Protein AF-Q46H71-F1 (afdb_monomer_lite)

Sequence (198 aa):
MINSLDLNKYIELYQDFLHPNPNINSQAFLILKKEFEVKFMNNLLANLKEEDLFIRRKSILALGRFGEKALKSIVQLYMDTNNKTVKVSCLKTIIKVVVNFNLEELTQDEMLVVDLALKDSSPEMILTVISLLRQLGRTGRNILMKTCRDKDLLRAKASISALLEMKDHTIDDLFEDLLNDKSIDQMIKEDILRDKII

Foldseek 3Di:
DQDPVNVVVLVVLVVQLLDPDPVSNVVSLVCCCVPVVVVLLVVLLVQLPDPDPSSLVSSLLSLLVVAPVSLVVLLVQLVVDPDPSSLLSSLSSLLSVCQVVVALDDDPSSVVSLVVLLPDLDLSSLLSSLSSLLSSPPNSLVVLLVQLPDPNPSNVQSSLVSNLVSVDCVCVVSLVVLCPDPVHDPVSVVVSVVSVVD

InterPro domains:
  IPR011989 Armadillo-like helical [G3DSA:1.25.10.10] (5-190)
  IPR016024 Armadillo-type fold [SSF48371] (31-184)

Organism: Prochlorococcus marinus (strain NATL2A) (NCBI:txid59920)

pLDDT: mean 95.37, std 6.13, range [53.88, 98.81]

Structure (mmCIF, N/CA/C/O backbone):
data_AF-Q46H71-F1
#
_entry.id   AF-Q46H71-F1
#
loop_
_atom_site.group_PDB
_atom_site.id
_atom_site.type_symbol
_atom_site.label_atom_id
_atom_site.label_alt_id
_atom_site.label_comp_id
_atom_site.label_asym_id
_atom_site.label_entity_id
_atom_site.label_seq_id
_atom_site.pdbx_PDB_ins_code
_atom_site.Cartn_x
_atom_site.Cartn_y
_atom_site.Cartn_z
_atom_site.occupancy
_atom_site.B_iso_or_equiv
_atom_site.auth_seq_id
_atom_site.auth_comp_id
_atom_site.auth_asym_id
_atom_site.auth_atom_id
_atom_site.pdbx_PDB_model_num
ATOM 1 N N . MET A 1 1 ? -27.838 -3.092 18.962 1.00 53.88 1 MET A N 1
ATOM 2 C CA . MET A 1 1 ? -27.602 -1.796 19.635 1.00 53.88 1 MET A CA 1
ATOM 3 C C . MET A 1 1 ? -26.446 -1.975 20.596 1.00 53.88 1 MET A C 1
ATOM 5 O O . MET A 1 1 ? -26.491 -2.912 21.378 1.00 53.88 1 MET A O 1
ATOM 9 N N . ILE A 1 2 ? -25.420 -1.132 20.497 1.00 63.47 2 ILE A N 1
ATOM 10 C CA . ILE A 1 2 ? -24.336 -1.062 21.488 1.00 63.47 2 ILE A CA 1
ATOM 11 C C . ILE A 1 2 ? -24.922 -0.346 22.714 1.00 63.47 2 ILE A C 1
ATOM 13 O O . ILE A 1 2 ? -25.559 0.694 22.540 1.00 63.47 2 ILE A O 1
ATOM 17 N N . ASN A 1 3 ? -24.794 -0.911 23.916 1.00 81.62 3 ASN A N 1
ATOM 18 C CA . ASN A 1 3 ? -25.290 -0.257 25.132 1.00 81.62 3 ASN A CA 1
ATOM 19 C C . ASN A 1 3 ? -24.383 0.943 25.512 1.00 81.62 3 ASN A C 1
ATOM 21 O O . ASN A 1 3 ? -23.287 1.105 24.974 1.00 81.62 3 ASN A O 1
ATOM 25 N N . SER A 1 4 ? -24.838 1.822 26.409 1.00 79.62 4 SER A N 1
ATOM 26 C CA . SER A 1 4 ? -24.088 3.035 26.787 1.00 79.62 4 SER A CA 1
ATOM 27 C C . SER A 1 4 ? -22.724 2.741 27.426 1.00 79.62 4 SER A C 1
ATOM 29 O O . SER A 1 4 ? -21.779 3.502 27.221 1.00 79.62 4 SER A O 1
ATOM 31 N N . LEU A 1 5 ? -22.602 1.627 28.151 1.00 77.25 5 LEU A N 1
ATOM 32 C CA . LEU A 1 5 ? -21.357 1.200 28.791 1.00 77.25 5 LEU A CA 1
ATOM 33 C C . LEU A 1 5 ? -20.299 0.801 27.749 1.00 77.25 5 LEU A C 1
ATOM 35 O O . LEU A 1 5 ? -19.152 1.241 27.826 1.00 77.25 5 LEU A O 1
ATOM 39 N N . ASP A 1 6 ? -20.704 0.048 26.727 1.00 87.81 6 ASP A N 1
ATOM 40 C CA . ASP A 1 6 ? -19.849 -0.371 25.614 1.00 87.81 6 ASP A CA 1
ATOM 41 C C . ASP A 1 6 ? -19.410 0.821 24.748 1.00 87.81 6 ASP A C 1
ATOM 43 O O . ASP A 1 6 ? -18.307 0.830 24.196 1.00 87.81 6 ASP A O 1
ATOM 47 N N . LEU A 1 7 ? -20.251 1.855 24.633 1.00 91.38 7 LEU A N 1
ATOM 48 C CA . LEU A 1 7 ? -19.894 3.082 23.923 1.00 91.38 7 LEU A CA 1
ATOM 49 C C . LEU A 1 7 ? -18.806 3.873 24.660 1.00 91.38 7 LEU A C 1
ATOM 51 O O . LEU A 1 7 ? -17.843 4.290 24.015 1.00 91.38 7 LEU A O 1
ATOM 55 N N . ASN A 1 8 ? -18.933 4.049 25.977 1.00 94.75 8 ASN A N 1
ATOM 56 C CA . ASN A 1 8 ? -17.933 4.757 26.781 1.00 94.75 8 ASN A CA 1
ATOM 57 C C . ASN A 1 8 ? -16.592 4.018 26.767 1.00 94.75 8 ASN A C 1
ATOM 59 O O . ASN A 1 8 ? -15.568 4.620 26.447 1.00 94.75 8 ASN A O 1
ATOM 63 N N . LYS A 1 9 ? -16.619 2.694 26.973 1.00 96.50 9 LYS A N 1
ATOM 64 C CA . LYS A 1 9 ? -15.422 1.848 26.887 1.00 96.50 9 LYS A CA 1
ATOM 65 C C . LYS A 1 9 ? -14.720 1.989 25.535 1.00 96.50 9 LYS A C 1
ATOM 67 O O . LYS A 1 9 ? -13.500 2.113 25.478 1.00 96.50 9 LYS A O 1
ATOM 72 N N . TYR A 1 10 ? -15.478 1.992 24.436 1.00 97.62 10 TYR A N 1
ATOM 73 C CA . TYR A 1 10 ? -14.908 2.190 23.104 1.00 97.62 10 TYR A CA 1
ATOM 74 C C . TYR A 1 10 ? -14.211 3.548 22.962 1.00 97.62 10 TYR A C 1
ATOM 76 O O . TYR A 1 10 ? -13.133 3.612 22.379 1.00 97.62 10 TYR A O 1
ATOM 84 N N . ILE A 1 11 ? -14.824 4.629 23.453 1.00 97.44 11 ILE A N 1
ATOM 85 C CA . ILE A 1 11 ? -14.272 5.986 23.338 1.00 97.44 11 ILE A CA 1
ATOM 86 C C . ILE A 1 11 ? -12.949 6.092 24.102 1.00 97.44 11 ILE A C 1
ATOM 88 O O . ILE A 1 11 ? -11.972 6.574 23.532 1.00 97.44 11 ILE A O 1
ATOM 92 N N . GLU A 1 12 ? -12.902 5.594 25.338 1.00 97.81 12 GLU A N 1
ATOM 93 C CA . GLU A 1 12 ? -11.686 5.573 26.163 1.00 97.81 12 GLU A CA 1
ATOM 94 C C . GLU A 1 12 ? -10.571 4.773 25.483 1.00 97.81 12 GLU A C 1
ATOM 96 O O . GLU A 1 12 ? -9.481 5.291 25.239 1.00 97.81 12 GLU A O 1
ATOM 101 N N . LEU A 1 13 ? -10.871 3.546 25.044 1.00 98.44 13 LEU A N 1
ATOM 102 C CA . LEU A 1 13 ? -9.907 2.723 24.315 1.00 98.44 13 LEU A CA 1
ATOM 103 C C . LEU A 1 13 ? -9.450 3.379 23.010 1.00 98.44 13 LEU A C 1
ATOM 105 O O . LEU A 1 13 ? -8.305 3.218 22.603 1.00 98.44 13 LEU A O 1
ATOM 109 N N . TYR A 1 14 ? -10.320 4.110 22.318 1.00 98.06 14 TYR A N 1
ATOM 110 C CA . TYR A 1 14 ? -9.941 4.791 21.086 1.00 98.06 14 TYR A CA 1
ATOM 111 C C . TYR A 1 14 ? -9.008 5.983 21.352 1.00 98.06 14 TYR A C 1
ATOM 113 O O . TYR A 1 14 ? -8.080 6.219 20.577 1.00 98.06 14 TYR A O 1
ATOM 121 N N . GLN A 1 15 ? -9.193 6.700 22.463 1.00 97.75 15 GLN A N 1
ATOM 122 C CA . GLN A 1 15 ? -8.246 7.724 22.915 1.00 97.75 15 GLN A CA 1
ATOM 123 C C . GLN A 1 15 ? -6.887 7.105 23.266 1.00 97.75 15 GLN A C 1
ATOM 125 O O . GLN A 1 15 ? -5.857 7.588 22.790 1.00 97.75 15 GLN A O 1
ATOM 130 N N . ASP A 1 16 ? -6.881 5.983 23.986 1.00 98.38 16 ASP A N 1
ATOM 131 C CA . ASP A 1 16 ? -5.662 5.224 24.281 1.00 98.38 16 ASP A CA 1
ATOM 132 C C . ASP A 1 16 ? -4.989 4.706 23.007 1.00 98.38 16 ASP A C 1
ATOM 134 O O . ASP A 1 16 ? -3.767 4.775 22.862 1.00 98.38 16 ASP A O 1
ATOM 138 N N . PHE A 1 17 ? -5.775 4.252 22.027 1.00 98.50 17 PHE A N 1
ATOM 139 C CA . PHE A 1 17 ? -5.263 3.891 20.712 1.00 98.50 17 PHE A CA 1
ATOM 140 C C . PHE A 1 17 ? -4.566 5.081 20.069 1.00 98.50 17 PHE A C 1
ATOM 142 O O . PHE A 1 17 ? -3.495 4.889 19.512 1.00 98.50 17 PHE A O 1
ATOM 149 N N . LEU A 1 18 ? -5.091 6.303 20.159 1.00 96.94 18 LEU A N 1
ATOM 150 C CA . LEU A 1 18 ? -4.442 7.489 19.597 1.00 96.94 18 LEU A CA 1
ATOM 151 C C . LEU A 1 18 ? -3.233 7.977 20.409 1.00 96.94 18 LEU A C 1
ATOM 153 O O . LEU A 1 18 ? -2.368 8.633 19.827 1.00 96.94 18 LEU A O 1
ATOM 157 N N . HIS A 1 19 ? -3.076 7.553 21.662 1.00 97.00 19 HIS A N 1
ATOM 158 C CA . HIS A 1 19 ? -1.987 7.964 22.545 1.00 97.00 19 HIS A CA 1
ATOM 159 C C . HIS A 1 19 ? -0.575 7.721 21.939 1.00 97.00 19 HIS A C 1
ATOM 161 O O . HIS A 1 19 ? -0.340 6.704 21.263 1.00 97.00 19 HIS A O 1
ATOM 167 N N . PRO A 1 20 ? 0.399 8.634 22.154 1.00 93.75 20 PRO A N 1
ATOM 168 C CA . PRO A 1 20 ? 1.755 8.503 21.607 1.00 93.75 20 PRO A CA 1
ATOM 169 C C . PRO A 1 20 ? 2.572 7.365 22.238 1.00 93.75 20 PRO A C 1
ATOM 171 O O . PRO A 1 20 ? 3.442 6.804 21.578 1.00 93.75 20 PRO A O 1
ATOM 174 N N . ASN A 1 21 ? 2.287 6.989 23.489 1.00 96.31 21 ASN A N 1
ATOM 175 C CA . ASN A 1 21 ? 2.965 5.870 24.156 1.00 96.31 21 ASN A CA 1
ATOM 176 C C . ASN A 1 21 ? 2.652 4.531 23.444 1.00 96.31 21 ASN A C 1
ATOM 178 O O . ASN A 1 21 ? 1.480 4.137 23.414 1.00 96.31 21 ASN A O 1
ATOM 182 N N . PRO A 1 22 ? 3.666 3.810 22.921 1.00 94.25 22 PRO A N 1
ATOM 183 C CA . PRO A 1 22 ? 3.472 2.568 22.172 1.00 94.25 22 PRO A CA 1
ATOM 184 C C . PRO A 1 22 ? 2.858 1.436 23.004 1.00 94.25 22 PRO A C 1
ATOM 186 O O . PRO A 1 22 ? 2.141 0.600 22.459 1.00 94.25 22 PRO A O 1
ATOM 189 N N . ASN A 1 23 ? 3.082 1.414 24.320 1.00 96.06 23 ASN A N 1
ATOM 190 C CA . ASN A 1 23 ? 2.504 0.393 25.192 1.00 96.06 23 ASN A CA 1
ATOM 191 C C . ASN A 1 23 ? 0.995 0.603 25.353 1.00 96.06 23 ASN A C 1
ATOM 193 O O . ASN A 1 23 ? 0.225 -0.342 25.194 1.00 96.06 23 ASN A O 1
ATOM 197 N N . ILE A 1 24 ? 0.576 1.850 25.600 1.00 97.44 24 ILE A N 1
ATOM 198 C CA . ILE A 1 24 ? -0.841 2.215 25.749 1.00 97.44 24 ILE A CA 1
ATOM 199 C C . ILE A 1 24 ? -1.580 1.953 24.435 1.00 97.44 24 ILE A C 1
ATOM 201 O O . ILE A 1 24 ? -2.572 1.224 24.412 1.00 97.44 24 ILE A O 1
ATOM 205 N N . ASN A 1 25 ? -1.050 2.456 23.315 1.00 96.44 25 ASN A N 1
ATOM 206 C CA . ASN A 1 25 ? -1.745 2.309 22.041 1.00 96.44 25 ASN A CA 1
ATOM 207 C C . ASN A 1 25 ? -1.804 0.863 21.528 1.00 96.44 25 ASN A C 1
ATOM 209 O O . ASN A 1 25 ? -2.800 0.483 20.909 1.00 96.44 25 ASN A O 1
ATOM 213 N N . SER A 1 26 ? -0.789 0.038 21.803 1.00 96.44 26 SER A N 1
ATOM 214 C CA . SER A 1 26 ? -0.779 -1.363 21.374 1.00 96.44 26 SER A CA 1
ATOM 215 C C . SER A 1 26 ? -1.772 -2.196 22.175 1.00 96.44 26 SER A C 1
ATOM 217 O O . SER A 1 26 ? -2.476 -3.017 21.589 1.00 96.44 26 SER A O 1
ATOM 219 N N . GLN A 1 27 ? -1.876 -1.956 23.486 1.00 97.88 27 GLN A N 1
ATOM 220 C CA . GLN A 1 27 ? -2.883 -2.595 24.338 1.00 97.88 27 GLN A CA 1
ATOM 221 C C . GLN A 1 27 ? -4.297 -2.220 23.888 1.00 97.88 27 GLN A C 1
ATOM 223 O O . GLN A 1 27 ? -5.116 -3.099 23.616 1.00 97.88 27 GLN A O 1
ATOM 228 N N . ALA A 1 28 ? -4.557 -0.925 23.700 1.00 98.44 28 ALA A N 1
ATOM 229 C CA . ALA A 1 28 ? -5.842 -0.443 23.214 1.00 98.44 28 ALA A CA 1
ATOM 230 C C . ALA A 1 28 ? -6.212 -1.033 21.848 1.00 98.44 28 ALA A C 1
ATOM 232 O O . ALA A 1 28 ? -7.333 -1.503 21.665 1.00 98.44 28 ALA A O 1
ATOM 233 N N . PHE A 1 29 ? -5.263 -1.096 20.908 1.00 98.38 29 PHE A N 1
ATOM 234 C CA . PHE A 1 29 ? -5.475 -1.741 19.612 1.00 98.38 29 PHE A CA 1
ATOM 235 C C . PHE A 1 29 ? -5.922 -3.203 19.757 1.00 98.38 29 PHE A C 1
ATOM 237 O O . PHE A 1 29 ? -6.859 -3.620 19.078 1.00 98.38 29 PHE A O 1
ATOM 244 N N . LEU A 1 30 ? -5.264 -3.990 20.618 1.00 98.12 30 LEU A N 1
ATOM 245 C CA . LEU A 1 30 ? -5.601 -5.404 20.808 1.00 98.12 30 LEU A CA 1
ATOM 246 C C . LEU A 1 30 ? -7.018 -5.573 21.366 1.00 98.12 30 LEU A C 1
ATOM 248 O O . LEU A 1 30 ? -7.763 -6.425 20.879 1.00 98.12 30 LEU A O 1
ATOM 252 N N . ILE A 1 31 ? -7.405 -4.740 22.334 1.00 98.19 31 ILE A N 1
ATOM 253 C CA . ILE A 1 31 ? -8.745 -4.770 22.933 1.00 98.19 31 ILE A CA 1
ATOM 254 C C . ILE A 1 31 ? -9.794 -4.318 21.910 1.00 98.19 31 ILE A C 1
ATOM 256 O O . ILE A 1 31 ? -10.775 -5.025 21.696 1.00 98.19 31 ILE A O 1
ATOM 260 N N . LEU A 1 32 ? -9.567 -3.203 21.209 1.00 98.44 32 LEU A N 1
ATOM 261 C CA . LEU A 1 32 ? -10.472 -2.698 20.171 1.00 98.44 32 LEU A CA 1
ATOM 262 C C . LEU A 1 32 ? -10.670 -3.706 19.040 1.00 98.44 32 LEU A C 1
ATOM 264 O O . LEU A 1 32 ? -11.799 -3.937 18.613 1.00 98.44 32 LEU A O 1
ATOM 268 N N . LYS A 1 33 ? -9.591 -4.342 18.572 1.00 96.88 33 LYS A N 1
ATOM 269 C CA . LYS A 1 33 ? -9.667 -5.379 17.538 1.00 96.88 33 LYS A CA 1
ATOM 270 C C . LYS A 1 33 ? -10.449 -6.603 18.020 1.00 96.88 33 LYS A C 1
ATOM 272 O O . LYS A 1 33 ? -11.161 -7.199 17.221 1.00 96.88 33 LYS A O 1
ATOM 277 N N . LYS A 1 34 ? -10.320 -6.984 19.294 1.00 96.94 34 LYS A N 1
ATOM 278 C CA . LYS A 1 34 ? -10.988 -8.164 19.863 1.00 96.94 34 LYS A CA 1
ATOM 279 C C . LYS A 1 34 ? -12.466 -7.921 20.169 1.00 96.94 34 LYS A C 1
ATOM 281 O O . LYS A 1 34 ? -13.289 -8.782 19.888 1.00 96.94 34 LYS A O 1
ATOM 286 N N . GLU A 1 35 ? -12.793 -6.784 20.770 1.00 96.38 35 GLU A N 1
ATOM 287 C CA . GLU A 1 35 ? -14.122 -6.526 21.339 1.00 96.38 35 GLU A CA 1
ATOM 288 C C . GLU A 1 35 ? -15.000 -5.636 20.455 1.00 96.38 35 GLU A C 1
ATOM 290 O O . GLU A 1 35 ? -16.223 -5.723 20.501 1.00 96.38 35 GLU A O 1
ATOM 295 N N . PHE A 1 36 ? -14.388 -4.799 19.617 1.00 96.94 36 PHE A N 1
ATOM 296 C CA . PHE A 1 36 ? -15.080 -3.793 18.814 1.00 96.94 36 PHE A CA 1
ATOM 297 C C . PHE A 1 36 ? -14.697 -3.869 17.334 1.00 96.94 36 PHE A C 1
ATOM 299 O O . PHE A 1 36 ? -14.759 -2.854 16.643 1.00 96.94 36 PHE A O 1
ATOM 306 N N . GLU A 1 37 ? -14.321 -5.055 16.838 1.00 95.75 37 GLU A N 1
ATOM 307 C CA . GLU A 1 37 ? -13.689 -5.263 15.524 1.00 95.75 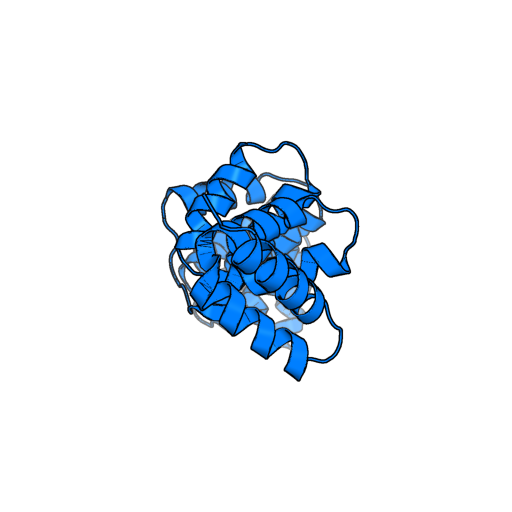37 GLU A CA 1
ATOM 308 C C . GLU A 1 37 ? -14.361 -4.462 14.397 1.00 95.75 37 GLU A C 1
ATOM 310 O O . GLU A 1 37 ? -13.710 -3.657 13.733 1.00 95.75 37 GLU A O 1
ATOM 315 N N . VAL A 1 38 ? -15.676 -4.635 14.223 1.00 95.44 38 VAL A N 1
ATOM 316 C CA . VAL A 1 38 ? -16.450 -4.001 13.143 1.00 95.44 38 VAL A CA 1
ATOM 317 C C . VAL A 1 38 ? -16.468 -2.478 13.282 1.00 95.44 38 VAL A C 1
ATOM 319 O O . VAL A 1 38 ? -16.180 -1.762 12.325 1.00 95.44 38 VAL A O 1
ATOM 322 N N . LYS A 1 39 ? -16.782 -1.965 14.479 1.00 96.69 39 LYS A N 1
ATOM 323 C CA . LYS A 1 39 ? -16.847 -0.517 14.730 1.00 96.69 39 LYS A CA 1
ATOM 324 C C . LYS A 1 39 ? -15.471 0.127 14.584 1.00 96.69 39 LYS A C 1
ATOM 326 O O . LYS A 1 39 ? -15.351 1.184 13.971 1.00 96.69 39 LYS A O 1
ATOM 331 N N . PHE A 1 40 ? -14.443 -0.528 15.112 1.00 98.19 40 PHE A N 1
ATOM 332 C CA . PHE A 1 40 ? -13.076 -0.048 15.037 1.00 98.19 40 PHE A CA 1
ATOM 333 C C . PHE A 1 40 ? -12.590 -0.015 13.590 1.00 98.19 40 PHE A C 1
ATOM 335 O O . PHE A 1 40 ? -12.131 1.028 13.138 1.00 98.19 40 PHE A O 1
ATOM 342 N N . MET A 1 41 ? -12.778 -1.094 12.826 1.00 98.12 41 MET A N 1
ATOM 343 C CA . MET A 1 41 ? -12.410 -1.137 11.410 1.00 98.12 41 MET A CA 1
ATOM 344 C C . MET A 1 41 ? -13.124 -0.044 10.600 1.00 98.12 41 MET A C 1
ATOM 346 O O . MET A 1 41 ? -12.473 0.649 9.823 1.00 98.12 41 MET A O 1
ATOM 350 N N . ASN A 1 42 ? -14.420 0.189 10.838 1.00 97.44 42 ASN A N 1
ATOM 351 C CA . ASN A 1 42 ? -15.167 1.268 10.181 1.00 97.44 42 ASN A CA 1
ATOM 352 C C . ASN A 1 42 ? -14.612 2.662 10.515 1.00 97.44 42 ASN A C 1
ATOM 354 O O . ASN A 1 42 ? -14.460 3.488 9.615 1.00 97.44 42 ASN A O 1
ATOM 358 N N . ASN A 1 43 ? -14.254 2.920 11.777 1.00 98.00 43 ASN A N 1
ATOM 359 C CA . ASN A 1 43 ? -13.609 4.178 12.162 1.00 98.00 43 ASN A CA 1
ATOM 360 C C . ASN A 1 43 ? -12.244 4.345 11.481 1.00 98.00 43 ASN A C 1
ATOM 362 O O . ASN A 1 43 ? -11.939 5.416 10.967 1.00 98.00 43 ASN A O 1
ATOM 366 N N . LEU A 1 44 ? -11.431 3.287 11.426 1.00 98.69 44 LEU A N 1
ATOM 367 C CA . LEU A 1 44 ? -10.133 3.337 10.753 1.00 98.69 44 LEU A CA 1
ATOM 368 C C . LEU A 1 44 ? -10.275 3.591 9.242 1.00 98.69 44 LEU A C 1
ATOM 370 O O . LEU A 1 44 ? -9.466 4.321 8.674 1.00 98.69 44 LEU A O 1
ATOM 374 N N . LEU A 1 45 ? -11.300 3.028 8.594 1.00 98.25 45 LEU A N 1
ATOM 375 C CA . LEU A 1 45 ? -11.613 3.294 7.184 1.00 98.25 45 LEU A CA 1
ATOM 376 C C . LEU A 1 45 ? -12.032 4.752 6.962 1.00 98.25 45 LEU A C 1
ATOM 378 O O . LEU A 1 45 ? -11.575 5.381 6.006 1.00 98.25 45 LEU A O 1
ATOM 382 N N . ALA A 1 46 ? -12.853 5.313 7.855 1.00 97.38 46 ALA A N 1
ATOM 383 C CA . ALA A 1 46 ? -13.221 6.728 7.810 1.00 97.38 46 ALA A CA 1
ATOM 384 C C . ALA A 1 46 ? -11.983 7.634 7.934 1.00 97.38 46 ALA A C 1
ATOM 386 O O . ALA A 1 46 ? -11.827 8.578 7.157 1.00 97.38 46 ALA A O 1
ATOM 387 N N . ASN A 1 47 ? -11.042 7.265 8.808 1.00 98.25 47 ASN A N 1
ATOM 388 C CA . ASN A 1 47 ? -9.806 8.011 9.035 1.00 98.25 47 ASN A CA 1
ATOM 389 C C . ASN A 1 47 ? -8.876 8.111 7.817 1.00 98.25 47 ASN A C 1
ATOM 391 O O . ASN A 1 47 ? -7.963 8.935 7.803 1.00 98.25 47 ASN A O 1
ATOM 395 N N . LEU A 1 48 ? -9.070 7.293 6.778 1.00 98.12 48 LEU A N 1
ATOM 396 C CA . LEU A 1 48 ? -8.288 7.410 5.541 1.00 98.12 48 LEU A CA 1
ATOM 397 C C . LEU A 1 48 ? -8.579 8.717 4.783 1.00 98.12 48 LEU A C 1
ATOM 399 O O . LEU A 1 48 ? -7.798 9.111 3.913 1.00 98.12 48 LEU A O 1
ATOM 403 N N . LYS A 1 49 ? -9.680 9.397 5.125 1.00 95.38 49 LYS A N 1
ATOM 404 C CA . LYS A 1 49 ? -10.096 10.683 4.555 1.00 95.38 49 LYS A CA 1
ATOM 405 C C . LYS A 1 49 ? -9.668 11.889 5.397 1.00 95.38 49 LYS A C 1
ATOM 407 O O . LYS A 1 49 ? -9.676 12.996 4.871 1.00 95.38 49 LYS A O 1
ATOM 412 N N . GLU A 1 50 ? -9.268 11.675 6.649 1.00 95.62 50 GLU A N 1
ATOM 413 C CA . GLU A 1 50 ? -8.922 12.741 7.601 1.00 95.62 50 GLU A CA 1
ATOM 414 C C . GLU A 1 50 ? -7.734 13.565 7.131 1.00 95.62 50 GLU A C 1
ATOM 416 O O . GLU A 1 50 ? -6.781 13.015 6.589 1.00 95.62 50 GLU A O 1
ATOM 421 N N . GLU A 1 51 ? -7.750 14.877 7.356 1.00 94.06 51 GLU A N 1
ATOM 422 C CA . GLU A 1 51 ? -6.631 15.748 6.980 1.00 94.06 51 GLU A CA 1
ATOM 423 C C . GLU A 1 51 ? -5.395 15.502 7.852 1.00 94.06 51 GLU A C 1
ATOM 425 O O . GLU A 1 51 ? -4.267 15.515 7.346 1.00 94.06 51 GLU A O 1
ATOM 430 N N . ASP A 1 52 ? -5.601 15.171 9.128 1.00 96.56 52 ASP A N 1
ATOM 431 C CA . ASP A 1 52 ? -4.524 14.874 10.064 1.00 96.56 52 ASP A CA 1
ATOM 432 C C . ASP A 1 52 ? -3.722 13.634 9.618 1.00 96.56 52 ASP A C 1
ATOM 434 O O . ASP A 1 52 ? -4.184 12.485 9.616 1.00 96.56 52 ASP A O 1
ATOM 438 N N . LEU A 1 53 ? -2.461 13.877 9.246 1.00 95.56 53 LEU A N 1
ATOM 439 C CA . LEU A 1 53 ? -1.524 12.845 8.812 1.00 95.56 53 LEU A CA 1
ATOM 440 C C . LEU A 1 53 ? -1.226 11.814 9.904 1.00 95.56 53 LEU A C 1
ATOM 442 O O . LEU A 1 53 ? -0.979 10.655 9.566 1.00 95.56 53 LEU A O 1
ATOM 446 N N . PHE A 1 54 ? -1.235 12.200 11.181 1.00 96.00 54 PHE A N 1
ATOM 447 C CA . PHE A 1 54 ? -1.025 11.284 12.298 1.00 96.00 54 PHE A CA 1
ATOM 448 C C . PHE A 1 54 ? -2.170 10.274 12.380 1.00 96.00 54 PHE A C 1
ATOM 450 O O . PHE A 1 54 ? -1.917 9.067 12.338 1.00 96.00 54 PHE A O 1
ATOM 457 N N . ILE A 1 55 ? -3.418 10.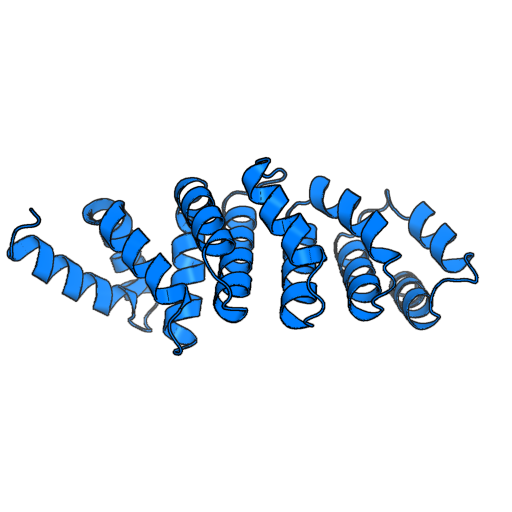752 12.399 1.00 97.06 55 ILE A N 1
ATOM 458 C CA . ILE A 1 55 ? -4.619 9.903 12.471 1.00 97.06 55 ILE A CA 1
ATOM 459 C C . ILE A 1 55 ? -4.679 8.955 11.272 1.00 97.06 55 ILE A C 1
ATOM 461 O O . ILE A 1 55 ? -4.835 7.737 11.430 1.00 97.06 55 ILE A O 1
ATOM 465 N N . ARG A 1 56 ? -4.477 9.487 10.065 1.00 97.69 56 ARG A N 1
ATOM 466 C CA . ARG A 1 56 ? -4.496 8.702 8.828 1.00 97.69 56 ARG A CA 1
ATOM 467 C C . ARG A 1 56 ? -3.399 7.641 8.792 1.00 97.69 56 ARG A C 1
ATOM 469 O O . ARG A 1 56 ? -3.693 6.474 8.540 1.00 97.69 56 ARG A O 1
ATOM 476 N N . ARG A 1 57 ? -2.140 7.993 9.090 1.00 97.19 57 ARG A N 1
ATOM 477 C CA . ARG A 1 57 ? -1.023 7.024 9.118 1.00 97.19 57 ARG A CA 1
ATOM 478 C C . ARG A 1 57 ? -1.257 5.929 10.148 1.00 97.19 57 ARG A C 1
ATOM 480 O O . ARG A 1 57 ? -1.056 4.754 9.847 1.00 97.19 57 ARG A O 1
ATOM 487 N N . LYS A 1 58 ? -1.713 6.299 11.344 1.00 97.69 58 LYS A N 1
ATOM 488 C CA . LYS A 1 58 ? -2.014 5.346 12.412 1.00 97.69 58 LYS A CA 1
ATOM 489 C C . LYS A 1 58 ? -3.123 4.379 12.004 1.00 97.69 58 LYS A C 1
ATOM 491 O O . LYS A 1 58 ? -3.031 3.185 12.285 1.00 97.69 58 LYS A O 1
ATOM 496 N N . SER A 1 59 ? -4.104 4.871 11.251 1.00 98.50 59 SER A N 1
ATOM 497 C CA . SER A 1 59 ? -5.206 4.058 10.742 1.00 98.50 59 SER A CA 1
ATOM 498 C C . SER A 1 59 ? -4.788 3.098 9.636 1.00 98.50 59 SER A C 1
ATOM 500 O O . SER A 1 59 ? -5.164 1.932 9.686 1.00 98.50 59 SER A O 1
ATOM 502 N N . ILE A 1 60 ? -3.931 3.534 8.708 1.00 98.69 60 ILE A N 1
ATOM 503 C CA . ILE A 1 60 ? -3.323 2.665 7.685 1.00 98.69 60 ILE A CA 1
ATOM 504 C C . ILE A 1 60 ? -2.555 1.509 8.343 1.00 98.69 60 ILE A C 1
ATOM 506 O O . ILE A 1 60 ? -2.722 0.349 7.965 1.00 98.69 60 ILE A O 1
ATOM 510 N N . LEU A 1 61 ? -1.728 1.808 9.353 1.00 98.31 61 LEU A N 1
ATOM 511 C CA . LEU A 1 61 ? -0.961 0.788 10.077 1.00 98.31 61 LEU A CA 1
ATOM 512 C C . LEU A 1 61 ? -1.873 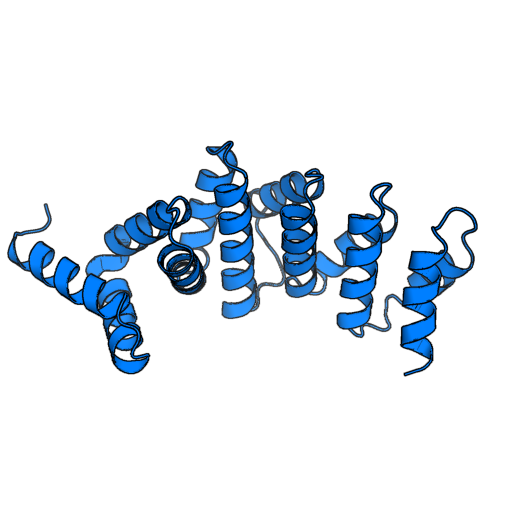-0.203 10.809 1.00 98.31 61 LEU A C 1
ATOM 514 O O . LEU A 1 61 ? -1.620 -1.406 10.774 1.00 98.31 61 LEU A O 1
ATOM 518 N N . ALA A 1 62 ? -2.933 0.292 11.451 1.00 98.44 62 ALA A N 1
ATOM 519 C CA . ALA A 1 62 ? -3.904 -0.539 12.150 1.00 98.44 62 ALA A CA 1
ATOM 520 C C . ALA A 1 62 ? -4.702 -1.428 11.180 1.00 98.44 62 ALA A C 1
ATOM 522 O O . ALA A 1 62 ? -4.775 -2.634 11.407 1.00 98.44 62 ALA A O 1
ATOM 523 N N . LEU A 1 63 ? -5.228 -0.871 10.081 1.00 98.69 63 LEU A N 1
ATOM 524 C CA . LEU A 1 63 ? -5.954 -1.608 9.035 1.00 98.69 63 LEU A CA 1
ATOM 525 C C . LEU A 1 63 ? -5.099 -2.706 8.406 1.00 98.69 63 LEU A C 1
ATOM 527 O O . LEU A 1 63 ? -5.577 -3.821 8.214 1.00 98.69 63 LEU A O 1
ATOM 531 N N . GLY A 1 64 ? -3.809 -2.440 8.190 1.00 98.44 64 GLY A N 1
ATOM 532 C CA . GLY A 1 64 ? -2.856 -3.434 7.699 1.00 98.44 64 GLY A CA 1
ATOM 533 C C . GLY A 1 64 ? -2.758 -4.699 8.559 1.00 98.44 64 GLY A C 1
ATOM 534 O O . GLY A 1 64 ? -2.248 -5.710 8.094 1.00 98.44 64 GLY A O 1
ATOM 535 N N . ARG A 1 65 ? -3.234 -4.676 9.812 1.00 98.06 65 ARG A N 1
ATOM 536 C CA . ARG A 1 65 ? -3.243 -5.824 10.736 1.00 98.06 65 ARG A CA 1
ATOM 537 C C . ARG A 1 65 ? -4.571 -6.594 10.738 1.00 98.06 65 ARG A C 1
ATOM 539 O O . ARG A 1 65 ? -4.714 -7.526 11.534 1.00 98.06 65 ARG A O 1
ATOM 546 N N . PHE A 1 66 ? -5.545 -6.215 9.910 1.00 97.56 66 PHE A N 1
ATOM 547 C CA . PHE A 1 66 ? -6.822 -6.929 9.741 1.00 97.56 66 PHE A CA 1
ATOM 548 C C . PHE A 1 66 ? -6.812 -7.929 8.575 1.00 97.56 66 PHE A C 1
ATOM 550 O O . PHE A 1 66 ? -7.723 -8.749 8.490 1.00 97.56 66 PHE A O 1
ATOM 557 N N . GLY A 1 67 ? -5.787 -7.906 7.717 1.00 95.69 67 GLY A N 1
ATOM 558 C CA . GLY A 1 67 ? -5.639 -8.871 6.626 1.00 95.69 67 GLY A CA 1
ATOM 559 C C . GLY A 1 67 ? -6.720 -8.721 5.555 1.00 95.69 67 GLY A C 1
ATOM 560 O O . GLY A 1 67 ? -7.128 -7.607 5.225 1.00 95.69 67 GLY A O 1
ATOM 561 N N . GLU A 1 68 ? -7.217 -9.852 5.057 1.00 94.12 68 GLU A N 1
ATOM 562 C CA . GLU A 1 68 ? -8.233 -9.942 3.997 1.00 94.12 68 GLU A CA 1
ATOM 563 C C . GLU A 1 68 ? -9.499 -9.111 4.286 1.00 94.12 68 GLU A C 1
ATOM 565 O O . GLU A 1 68 ? -10.036 -8.451 3.396 1.00 94.12 68 GLU A O 1
ATOM 570 N N . LYS A 1 69 ? -9.936 -9.041 5.556 1.00 94.38 69 LYS A N 1
ATOM 571 C CA . LYS A 1 69 ? -11.096 -8.219 5.954 1.00 94.38 69 LYS A CA 1
ATOM 572 C C . LYS A 1 69 ? -10.909 -6.738 5.604 1.00 94.38 69 LYS A C 1
ATOM 574 O O . LYS A 1 69 ? -11.863 -6.077 5.182 1.00 94.38 69 LYS A O 1
ATOM 579 N N . ALA A 1 70 ? -9.690 -6.217 5.771 1.00 97.19 70 ALA A N 1
ATOM 580 C CA . ALA A 1 70 ? -9.377 -4.856 5.357 1.00 97.19 70 ALA A CA 1
ATOM 581 C C . ALA A 1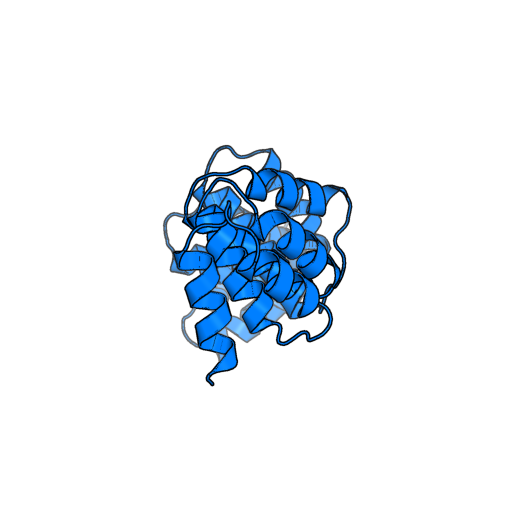 70 ? -9.332 -4.744 3.833 1.00 97.19 70 ALA A C 1
ATOM 583 O O . ALA A 1 70 ? -9.918 -3.805 3.306 1.00 97.19 70 ALA A O 1
ATOM 584 N N . LEU A 1 71 ? -8.710 -5.695 3.125 1.00 98.12 71 LEU A N 1
ATOM 585 C CA . LEU A 1 71 ? -8.567 -5.639 1.664 1.00 98.12 71 LEU A CA 1
ATOM 586 C C . LEU A 1 71 ? -9.912 -5.472 0.952 1.00 98.12 71 LEU A C 1
ATOM 588 O O . LEU A 1 71 ? -10.063 -4.527 0.180 1.00 98.12 71 LEU A O 1
ATOM 592 N N . LYS A 1 72 ? -10.926 -6.272 1.305 1.00 96.50 72 LYS A N 1
ATOM 593 C CA . LYS A 1 72 ? -12.276 -6.145 0.726 1.00 96.50 72 LYS A CA 1
ATOM 594 C C . LYS A 1 72 ? -12.856 -4.734 0.878 1.00 96.50 72 LYS A C 1
ATOM 596 O O . LYS A 1 72 ? -13.399 -4.166 -0.067 1.00 96.50 72 LYS A O 1
ATOM 601 N N . SER A 1 73 ? -12.725 -4.154 2.069 1.00 97.69 73 SER A N 1
ATOM 602 C CA . SER A 1 73 ? -13.237 -2.807 2.358 1.00 97.69 73 SER A CA 1
ATOM 603 C C . SER A 1 73 ? -12.427 -1.715 1.651 1.00 97.69 73 SER A C 1
ATOM 605 O O . SER A 1 73 ? -12.973 -0.692 1.243 1.00 97.69 73 SER A O 1
ATOM 607 N N . ILE A 1 74 ? -11.121 -1.935 1.496 1.00 98.38 74 ILE A N 1
ATOM 608 C CA . ILE A 1 74 ? -10.192 -1.016 0.839 1.00 98.38 74 ILE A CA 1
ATOM 609 C C . ILE A 1 74 ? -10.411 -0.983 -0.672 1.00 98.38 74 ILE A C 1
ATOM 611 O O . ILE A 1 74 ? -10.397 0.105 -1.244 1.00 98.38 74 ILE A O 1
ATOM 615 N N . VAL A 1 75 ? -10.662 -2.132 -1.307 1.00 98.38 75 VAL A N 1
ATOM 616 C CA . VAL A 1 75 ? -11.030 -2.186 -2.728 1.00 98.38 75 VAL A CA 1
ATOM 617 C C . VAL A 1 75 ? -12.290 -1.361 -2.970 1.00 98.38 75 VAL A C 1
ATOM 619 O O . VAL A 1 75 ? -12.268 -0.457 -3.801 1.00 98.38 75 VAL A O 1
ATOM 622 N N . GLN A 1 76 ? -13.349 -1.592 -2.188 1.00 97.50 76 GLN A N 1
ATOM 623 C CA . GLN A 1 76 ? -14.593 -0.830 -2.314 1.00 97.50 76 GLN A CA 1
ATOM 624 C C . GLN A 1 76 ? -14.353 0.680 -2.145 1.00 97.50 76 GLN A C 1
ATOM 626 O O . GLN A 1 76 ? -14.743 1.476 -2.996 1.00 97.50 76 GLN A O 1
ATOM 631 N N . LEU A 1 77 ? -13.633 1.083 -1.090 1.00 98.12 77 LEU A N 1
ATOM 632 C CA . LEU A 1 77 ? -13.323 2.491 -0.836 1.00 98.12 77 LEU A CA 1
ATOM 633 C C . LEU A 1 77 ? -12.511 3.136 -1.971 1.00 98.12 77 LEU A C 1
ATOM 635 O O . LEU A 1 77 ? -12.735 4.306 -2.287 1.00 98.12 77 LEU A O 1
ATOM 639 N N . TYR A 1 78 ? -11.574 2.400 -2.573 1.00 98.44 78 TYR A N 1
ATOM 640 C CA . TYR A 1 78 ? -10.783 2.881 -3.703 1.00 98.44 78 TYR A CA 1
ATOM 641 C C . TYR A 1 78 ? -11.654 3.135 -4.939 1.00 98.44 78 TYR A C 1
ATOM 643 O O . TYR A 1 78 ? -11.462 4.151 -5.613 1.00 98.44 78 TYR A O 1
ATOM 651 N N . MET A 1 79 ? -12.604 2.238 -5.224 1.00 97.88 79 MET A N 1
ATOM 652 C CA . MET A 1 79 ? -13.513 2.362 -6.369 1.00 97.88 79 MET A CA 1
ATOM 653 C C . MET A 1 79 ? -14.526 3.497 -6.187 1.00 97.88 79 MET A C 1
ATOM 655 O O . MET A 1 79 ? -14.819 4.212 -7.143 1.00 97.88 79 MET A O 1
ATOM 659 N N . ASP A 1 80 ? -15.004 3.716 -4.962 1.00 97.38 80 ASP A N 1
ATOM 660 C CA . ASP A 1 80 ? -16.056 4.699 -4.671 1.00 97.38 80 ASP A CA 1
ATOM 661 C C . ASP A 1 80 ? -15.550 6.144 -4.558 1.00 97.38 80 ASP A C 1
ATOM 663 O O . ASP A 1 80 ? -16.341 7.088 -4.495 1.00 97.38 80 ASP A O 1
ATOM 667 N N . THR A 1 81 ? -14.235 6.354 -4.473 1.00 96.69 81 THR A N 1
ATOM 668 C CA . THR A 1 81 ? -13.664 7.680 -4.225 1.00 96.69 81 THR A CA 1
ATOM 669 C C . THR A 1 81 ? -12.979 8.275 -5.450 1.00 96.69 81 THR A C 1
ATOM 671 O O . THR A 1 81 ? -12.229 7.614 -6.160 1.00 96.69 81 THR A O 1
ATOM 674 N N . ASN A 1 82 ? -13.144 9.586 -5.636 1.00 95.19 82 ASN A N 1
ATOM 675 C CA . ASN A 1 82 ? -12.337 10.383 -6.567 1.00 95.19 82 ASN A CA 1
ATOM 676 C C . ASN A 1 82 ? -11.192 11.135 -5.866 1.00 95.19 82 ASN A C 1
ATOM 678 O O . ASN A 1 82 ? -10.405 11.822 -6.516 1.00 95.19 82 ASN A O 1
ATOM 682 N N . ASN A 1 83 ? -11.075 11.024 -4.538 1.00 95.81 83 ASN A N 1
ATOM 683 C CA . ASN A 1 83 ? -10.042 11.718 -3.779 1.00 95.81 83 ASN A CA 1
ATOM 684 C C . ASN A 1 83 ? -8.702 10.969 -3.889 1.00 95.81 83 ASN A C 1
ATOM 686 O O . ASN A 1 83 ? -8.559 9.848 -3.395 1.00 95.81 83 ASN A O 1
ATOM 690 N N . LYS A 1 84 ? -7.703 11.613 -4.505 1.00 95.19 84 LYS A N 1
ATOM 691 C CA . LYS A 1 84 ? -6.362 11.038 -4.714 1.00 95.19 84 LYS A CA 1
ATOM 692 C C . LYS A 1 84 ? -5.685 10.623 -3.408 1.00 95.19 84 LYS A C 1
ATOM 694 O O . LYS A 1 84 ? -5.121 9.535 -3.338 1.00 95.19 84 LYS A O 1
ATOM 699 N N . THR A 1 85 ? -5.800 11.425 -2.354 1.00 95.25 85 THR A N 1
ATOM 700 C CA . THR A 1 85 ? -5.217 11.122 -1.040 1.00 95.25 85 THR A CA 1
ATOM 701 C C . THR A 1 85 ? -5.833 9.868 -0.420 1.00 95.25 85 THR A C 1
ATOM 703 O O . THR A 1 85 ? -5.126 9.048 0.172 1.00 95.25 85 THR A O 1
ATOM 706 N N . VAL A 1 86 ? -7.143 9.671 -0.593 1.00 97.81 86 VAL A N 1
ATOM 707 C CA . VAL A 1 86 ? -7.836 8.458 -0.132 1.00 97.81 86 VAL A CA 1
ATOM 708 C C . VAL A 1 86 ? -7.388 7.248 -0.947 1.00 97.81 86 VAL A C 1
ATOM 710 O O . VAL A 1 86 ? -7.057 6.220 -0.358 1.00 97.81 86 VAL A O 1
ATOM 713 N N . LYS A 1 87 ? -7.278 7.374 -2.277 1.00 98.44 87 LYS A N 1
ATOM 714 C CA . LYS A 1 87 ? -6.754 6.308 -3.148 1.00 98.44 87 LYS A CA 1
ATOM 715 C C . LYS A 1 87 ? -5.337 5.885 -2.764 1.00 98.44 87 LYS A C 1
ATOM 717 O O . LYS A 1 87 ? -5.066 4.696 -2.626 1.00 98.44 87 LYS A O 1
ATOM 722 N N . VAL A 1 88 ? -4.445 6.843 -2.514 1.00 98.31 88 VAL A N 1
ATOM 723 C CA . VAL A 1 88 ? -3.085 6.552 -2.038 1.00 98.31 88 VAL A CA 1
ATOM 724 C C . VAL A 1 88 ? -3.118 5.861 -0.671 1.00 98.31 88 VAL A C 1
ATOM 726 O O . VAL A 1 88 ? -2.376 4.909 -0.437 1.00 98.31 88 VAL A O 1
ATOM 729 N N . SER A 1 89 ? -3.989 6.301 0.239 1.00 98.56 89 SER A N 1
ATOM 730 C CA . SER A 1 89 ? -4.145 5.681 1.562 1.00 98.56 89 SER A CA 1
ATOM 731 C C . SER A 1 89 ? -4.654 4.239 1.475 1.00 98.56 89 SER A C 1
ATOM 733 O O . SER A 1 89 ? -4.209 3.381 2.240 1.00 98.56 89 SER A O 1
ATOM 735 N N . CYS A 1 90 ? -5.526 3.954 0.506 1.00 98.69 90 CYS A N 1
ATOM 736 C CA . CYS A 1 90 ? -5.969 2.603 0.179 1.00 98.69 90 CYS A CA 1
ATOM 737 C C . CYS A 1 90 ? -4.785 1.732 -0.258 1.00 98.69 90 CYS A C 1
ATOM 739 O O . CYS A 1 90 ? -4.535 0.711 0.378 1.00 98.69 90 CYS A O 1
ATOM 741 N N . LEU A 1 91 ? -3.978 2.167 -1.238 1.00 98.50 91 LEU A N 1
ATOM 742 C CA . LEU A 1 91 ? -2.787 1.406 -1.645 1.00 98.50 91 LEU A CA 1
ATOM 743 C C . LEU A 1 91 ? -1.797 1.212 -0.494 1.00 98.50 91 LEU A C 1
ATOM 745 O O . LEU A 1 91 ? -1.315 0.105 -0.287 1.00 98.50 91 LEU A O 1
ATOM 749 N N . LYS A 1 92 ? -1.523 2.253 0.300 1.00 98.69 92 LYS A N 1
ATOM 750 C CA . LYS A 1 92 ? -0.652 2.140 1.483 1.00 98.69 92 LYS A CA 1
ATOM 751 C C . LYS A 1 92 ? -1.188 1.117 2.488 1.00 98.69 92 LYS A C 1
ATOM 753 O O . LYS A 1 92 ? -0.396 0.444 3.144 1.00 98.69 92 LYS A O 1
ATOM 758 N N . THR A 1 93 ? -2.507 0.965 2.592 1.00 98.81 93 THR A N 1
ATOM 759 C CA . THR A 1 93 ? -3.126 -0.077 3.421 1.00 98.81 93 THR A CA 1
ATOM 760 C C . THR A 1 93 ? -2.916 -1.465 2.820 1.00 98.81 93 THR A C 1
ATOM 762 O O . THR A 1 93 ? -2.496 -2.357 3.553 1.00 98.81 93 THR A O 1
ATOM 765 N N . ILE A 1 94 ? -3.100 -1.637 1.504 1.00 98.75 94 ILE A N 1
ATOM 766 C CA . ILE A 1 94 ? -2.801 -2.901 0.800 1.00 98.75 94 ILE A CA 1
ATOM 767 C C . ILE A 1 94 ? -1.336 -3.294 1.024 1.00 98.75 94 ILE A C 1
ATOM 769 O O . ILE A 1 94 ? -1.074 -4.414 1.443 1.00 98.75 94 ILE A O 1
ATOM 773 N N . ILE A 1 95 ? -0.390 -2.357 0.877 1.00 98.69 95 ILE A N 1
ATOM 774 C CA . ILE A 1 95 ? 1.038 -2.587 1.167 1.00 98.69 95 ILE A CA 1
ATOM 775 C C . ILE A 1 95 ? 1.231 -3.124 2.585 1.00 98.69 95 ILE A C 1
ATOM 777 O O . ILE A 1 95 ? 2.000 -4.057 2.799 1.00 98.69 95 ILE A O 1
ATOM 781 N N . LYS A 1 96 ? 0.552 -2.540 3.580 1.00 98.75 96 LYS A N 1
ATOM 782 C CA . LYS A 1 96 ? 0.677 -3.003 4.965 1.00 98.75 96 LYS A CA 1
ATOM 783 C C . LYS A 1 96 ? 0.079 -4.384 5.175 1.00 98.75 96 LYS A C 1
ATOM 785 O O . LYS A 1 96 ? 0.651 -5.137 5.953 1.00 98.75 96 LYS A O 1
ATOM 790 N N . VAL A 1 97 ? -1.005 -4.731 4.488 1.00 98.62 97 VAL A N 1
ATOM 791 C CA . VAL A 1 97 ? -1.520 -6.103 4.510 1.00 98.62 97 VAL A CA 1
ATOM 792 C C . VAL A 1 97 ? -0.515 -7.063 3.867 1.00 98.62 97 VAL A C 1
ATOM 794 O O . VAL A 1 97 ? -0.127 -8.030 4.513 1.00 98.62 97 VAL A O 1
ATOM 797 N N . VAL A 1 98 ? -0.018 -6.755 2.667 1.00 98.38 98 VAL A N 1
ATOM 798 C CA . VAL A 1 98 ? 0.987 -7.565 1.957 1.00 98.38 98 VAL A CA 1
ATOM 799 C C . VAL A 1 98 ? 2.203 -7.837 2.839 1.00 98.38 98 VAL A C 1
ATOM 801 O O . VAL A 1 98 ? 2.580 -8.988 3.019 1.00 98.38 98 VAL A O 1
ATOM 804 N N . VAL A 1 99 ? 2.762 -6.800 3.469 1.00 97.88 99 VAL A N 1
ATOM 805 C CA . VAL A 1 99 ? 3.940 -6.929 4.341 1.00 97.88 99 VAL A CA 1
ATOM 806 C C . VAL A 1 99 ? 3.630 -7.692 5.631 1.00 97.88 99 VAL A C 1
ATOM 808 O O . VAL A 1 99 ? 4.428 -8.517 6.056 1.00 97.88 99 VAL A O 1
ATOM 811 N N . ASN A 1 100 ? 2.496 -7.427 6.285 1.00 98.12 100 ASN A N 1
ATOM 812 C CA . ASN A 1 100 ? 2.188 -8.061 7.571 1.00 98.12 100 ASN A CA 1
ATOM 813 C C . ASN A 1 100 ? 1.807 -9.543 7.435 1.00 98.12 100 ASN A C 1
ATOM 815 O O . ASN A 1 100 ? 1.919 -10.280 8.413 1.00 98.12 100 ASN A O 1
ATOM 819 N N . PHE A 1 101 ? 1.318 -9.955 6.264 1.00 97.50 101 PHE A N 1
ATOM 820 C CA . PHE A 1 101 ? 0.842 -11.314 5.998 1.00 97.50 101 PHE A CA 1
ATOM 821 C C . PHE A 1 101 ? 1.690 -12.063 4.956 1.00 97.50 101 PHE A C 1
ATOM 823 O O . PHE A 1 101 ? 1.350 -13.193 4.624 1.00 97.50 101 PHE A O 1
ATOM 830 N N . ASN A 1 102 ? 2.793 -11.468 4.481 1.00 96.31 102 ASN A N 1
ATOM 831 C CA . ASN A 1 102 ? 3.683 -12.012 3.447 1.00 96.31 102 ASN A CA 1
ATOM 832 C C . ASN A 1 102 ? 2.923 -12.500 2.202 1.00 96.31 102 ASN A C 1
ATOM 834 O O . ASN A 1 102 ? 3.113 -13.626 1.747 1.00 96.31 102 ASN A O 1
ATOM 838 N N . LEU A 1 103 ? 2.016 -11.669 1.685 1.00 96.44 103 LEU A N 1
ATOM 839 C CA . LEU A 1 103 ? 1.228 -12.033 0.508 1.00 96.44 103 LEU A CA 1
ATOM 840 C C . LEU A 1 103 ? 2.085 -11.937 -0.759 1.00 96.44 103 LEU A C 1
ATOM 842 O O . LEU A 1 103 ? 2.647 -10.884 -1.047 1.00 96.44 103 LEU A O 1
ATOM 846 N N . GLU A 1 104 ? 2.129 -13.012 -1.542 1.00 91.62 104 GLU A N 1
ATOM 847 C CA . GLU A 1 104 ? 2.758 -13.019 -2.875 1.00 91.62 104 GLU A CA 1
ATOM 848 C C . GLU A 1 104 ? 1.746 -12.802 -4.008 1.00 91.62 104 GLU A C 1
ATOM 850 O O . GLU A 1 104 ? 2.111 -12.470 -5.138 1.00 91.62 104 GLU A O 1
ATOM 855 N N . GLU A 1 105 ? 0.460 -12.966 -3.708 1.00 94.00 105 GLU A N 1
ATOM 856 C CA . GLU A 1 105 ? -0.636 -12.845 -4.660 1.00 94.00 105 GLU A CA 1
ATOM 857 C C . GLU A 1 105 ? -1.765 -12.003 -4.067 1.00 94.00 105 GLU A C 1
ATOM 859 O O . GLU A 1 105 ? -1.968 -11.952 -2.851 1.00 94.00 105 GLU A O 1
ATOM 864 N N . LEU A 1 106 ? -2.488 -11.334 -4.960 1.00 97.00 106 LEU A N 1
ATOM 865 C CA . LEU A 1 106 ? -3.693 -10.574 -4.666 1.00 97.00 106 LEU A CA 1
ATOM 866 C C . LEU A 1 106 ? -4.849 -11.164 -5.472 1.00 97.00 106 LEU A C 1
ATOM 868 O O . LEU A 1 106 ? -4.650 -11.736 -6.547 1.00 97.00 106 LEU A O 1
ATOM 872 N N . THR A 1 107 ? -6.068 -10.997 -4.973 1.00 97.38 107 THR A N 1
ATOM 873 C CA . THR A 1 107 ? -7.276 -11.380 -5.708 1.00 97.38 107 THR A CA 1
ATOM 874 C C . THR A 1 107 ? -7.454 -10.526 -6.966 1.00 97.38 107 THR A C 1
ATOM 876 O O . THR A 1 107 ? -6.830 -9.476 -7.129 1.00 97.38 107 THR A O 1
ATOM 879 N N . GLN A 1 108 ? -8.345 -10.946 -7.867 1.00 97.69 108 GLN A N 1
ATOM 880 C CA . GLN A 1 108 ? -8.642 -10.189 -9.087 1.00 97.69 108 GLN A CA 1
ATOM 881 C C . GLN A 1 108 ? -9.102 -8.750 -8.789 1.00 97.69 108 GLN A C 1
ATOM 883 O O . GLN A 1 108 ? -8.664 -7.811 -9.452 1.00 97.69 108 GLN A O 1
ATOM 888 N N . ASP A 1 109 ? -9.945 -8.572 -7.772 1.00 97.62 109 ASP A N 1
ATOM 889 C CA . ASP A 1 109 ? -10.479 -7.264 -7.385 1.00 97.62 109 ASP A CA 1
ATOM 890 C C . ASP A 1 109 ? -9.393 -6.348 -6.793 1.00 97.62 109 ASP A C 1
ATOM 892 O O . ASP A 1 109 ? -9.356 -5.144 -7.053 1.00 97.62 109 ASP A O 1
ATOM 896 N N . GLU A 1 110 ? -8.461 -6.919 -6.031 1.00 98.25 110 GLU A N 1
ATOM 897 C CA . GLU A 1 110 ? -7.297 -6.206 -5.499 1.00 98.25 110 GLU A CA 1
ATOM 898 C C . GLU A 1 110 ? -6.303 -5.842 -6.610 1.00 98.25 110 GLU A C 1
ATOM 900 O O . GLU A 1 110 ? -5.795 -4.720 -6.640 1.00 98.25 110 GLU A O 1
ATOM 905 N N . MET A 1 111 ? -6.072 -6.743 -7.569 1.00 98.19 111 MET A N 1
ATOM 906 C CA . MET A 1 111 ? -5.239 -6.469 -8.743 1.00 98.19 111 MET A CA 1
ATOM 907 C C . MET A 1 111 ? -5.832 -5.379 -9.637 1.00 98.19 111 MET A C 1
ATOM 909 O O . MET A 1 111 ? -5.083 -4.563 -10.171 1.00 98.19 111 MET A O 1
ATOM 913 N N . LEU A 1 112 ? -7.160 -5.269 -9.730 1.00 98.25 112 LEU A N 1
ATOM 914 C CA . LEU A 1 112 ? -7.801 -4.164 -10.443 1.00 98.25 112 LEU A CA 1
ATOM 915 C C . LEU A 1 112 ? -7.435 -2.797 -9.834 1.00 98.25 112 LEU A C 1
ATOM 917 O O . LEU A 1 112 ? -7.232 -1.830 -10.570 1.00 98.25 112 LEU A O 1
ATOM 921 N N . VAL A 1 113 ? -7.292 -2.702 -8.506 1.00 98.44 113 VAL A N 1
ATOM 922 C CA . VAL A 1 113 ? -6.805 -1.476 -7.842 1.00 98.44 113 VAL A CA 1
ATOM 923 C C . VAL A 1 113 ? -5.368 -1.157 -8.262 1.00 98.44 113 VAL A C 1
ATOM 925 O O . VAL A 1 113 ? -5.055 0.005 -8.531 1.00 98.44 113 VAL A O 1
ATOM 928 N N . VAL A 1 114 ? -4.502 -2.171 -8.352 1.00 98.38 114 VAL A N 1
ATOM 929 C CA . VAL A 1 114 ? -3.110 -2.021 -8.809 1.00 98.38 114 VAL A CA 1
ATOM 930 C C . VAL A 1 114 ? -3.067 -1.518 -10.253 1.00 98.38 114 VAL A C 1
ATOM 932 O O . VAL A 1 114 ? -2.378 -0.538 -10.540 1.00 98.38 114 VAL A O 1
ATOM 935 N N . ASP A 1 115 ? -3.859 -2.114 -11.144 1.00 98.19 115 ASP A N 1
ATOM 936 C CA . ASP A 1 115 ? -3.931 -1.733 -12.557 1.00 98.19 115 ASP A CA 1
ATOM 937 C C . ASP A 1 115 ? -4.436 -0.300 -12.757 1.00 98.19 115 ASP A C 1
ATOM 939 O O . ASP A 1 115 ? -3.955 0.426 -13.632 1.00 98.19 115 ASP A O 1
ATOM 943 N N . LEU A 1 116 ? -5.407 0.136 -11.951 1.00 98.25 116 LEU A N 1
ATOM 944 C CA . LEU A 1 116 ? -5.889 1.517 -11.967 1.00 98.25 116 LEU A CA 1
ATOM 945 C C . LEU A 1 116 ? -4.828 2.490 -11.443 1.00 98.25 116 LEU A C 1
ATOM 947 O O . LEU A 1 116 ? -4.645 3.558 -12.026 1.00 98.25 116 LEU A O 1
ATOM 951 N N . ALA A 1 117 ? -4.103 2.123 -10.386 1.00 98.12 117 ALA A N 1
ATOM 952 C CA . ALA A 1 117 ? -3.038 2.948 -9.828 1.00 98.12 117 ALA A CA 1
ATOM 953 C C . ALA A 1 117 ? -1.835 3.087 -10.774 1.00 98.12 117 ALA A C 1
ATOM 955 O O . ALA A 1 117 ? -1.256 4.167 -10.859 1.00 98.12 117 ALA A O 1
ATOM 956 N N . LEU A 1 118 ? -1.496 2.042 -11.538 1.00 97.50 118 LEU A N 1
ATOM 957 C CA . LEU A 1 118 ? -0.446 2.094 -12.564 1.00 97.50 118 LEU A CA 1
ATOM 958 C C . LEU A 1 118 ? -0.760 3.082 -13.695 1.00 97.50 118 LEU A C 1
ATOM 960 O O . LEU A 1 118 ? 0.160 3.612 -14.310 1.00 97.50 118 LEU A O 1
ATOM 964 N N . LYS A 1 119 ? -2.041 3.366 -13.952 1.00 96.06 119 LYS A N 1
ATOM 965 C CA . LYS A 1 119 ? -2.476 4.348 -14.960 1.00 96.06 119 LYS A CA 1
ATOM 966 C C . LYS A 1 119 ? -2.462 5.790 -14.445 1.00 96.06 119 LYS A C 1
ATOM 968 O O . LYS A 1 119 ? -2.631 6.715 -15.237 1.00 96.06 119 LYS A O 1
ATOM 973 N N . ASP A 1 120 ? -2.281 5.998 -13.143 1.00 96.06 120 ASP A N 1
ATOM 974 C CA . ASP A 1 120 ? -2.202 7.332 -12.554 1.00 96.06 120 ASP A CA 1
ATOM 975 C C . ASP A 1 120 ? -0.824 7.956 -12.827 1.00 96.06 120 ASP A C 1
ATOM 977 O O . ASP A 1 120 ? 0.213 7.292 -12.747 1.00 96.06 120 ASP A O 1
ATOM 981 N N . SER A 1 121 ? -0.813 9.242 -13.172 1.00 94.38 121 SER A N 1
ATOM 982 C CA . SER A 1 121 ? 0.399 9.996 -13.508 1.00 94.38 121 SER A CA 1
ATOM 983 C C . SER A 1 121 ? 0.949 10.829 -12.347 1.00 94.38 121 SER A C 1
ATOM 985 O O . SER A 1 121 ? 1.942 11.536 -12.503 1.00 94.38 121 SER A O 1
ATOM 987 N N . SER A 1 122 ? 0.298 10.820 -11.180 1.00 97.06 122 SER A N 1
ATOM 988 C CA . SER A 1 122 ? 0.787 11.567 -10.026 1.00 97.06 122 SER A CA 1
ATOM 989 C C . SER A 1 122 ? 2.006 10.872 -9.410 1.00 97.06 122 SER A C 1
ATOM 991 O O . SER A 1 122 ? 1.972 9.657 -9.189 1.00 97.06 122 SER A O 1
ATOM 993 N N . PRO A 1 123 ? 3.067 11.625 -9.057 1.00 97.75 123 PRO A N 1
ATOM 994 C CA . PRO A 1 123 ? 4.270 11.045 -8.466 1.00 97.75 123 PRO A CA 1
ATOM 995 C C . PRO A 1 123 ? 3.994 10.204 -7.219 1.00 97.75 123 PRO A C 1
ATOM 997 O O . PRO A 1 123 ? 4.565 9.130 -7.058 1.00 97.75 123 PRO A O 1
ATOM 1000 N N . GLU A 1 124 ? 3.085 10.655 -6.347 1.00 97.56 124 GLU A N 1
ATOM 1001 C CA . GLU A 1 124 ? 2.754 9.910 -5.132 1.00 97.56 124 GLU A CA 1
ATOM 1002 C C . GLU A 1 124 ? 2.098 8.559 -5.447 1.00 97.56 124 GLU A C 1
ATOM 1004 O O . GLU A 1 124 ? 2.457 7.556 -4.825 1.00 97.56 124 GLU A O 1
ATOM 1009 N N . MET A 1 125 ? 1.176 8.498 -6.415 1.00 98.25 125 MET A N 1
ATOM 1010 C CA . MET A 1 125 ? 0.536 7.237 -6.792 1.00 98.25 125 MET A CA 1
ATOM 1011 C C . MET A 1 125 ? 1.530 6.287 -7.456 1.00 98.25 125 MET A C 1
ATOM 1013 O O . MET A 1 125 ? 1.586 5.122 -7.067 1.00 98.25 125 MET A O 1
ATOM 1017 N N . ILE A 1 126 ? 2.352 6.795 -8.382 1.00 98.50 126 ILE A N 1
ATOM 1018 C CA . ILE A 1 126 ? 3.403 6.021 -9.055 1.00 98.50 126 ILE A CA 1
ATOM 1019 C C . ILE A 1 126 ? 4.328 5.379 -8.019 1.00 98.50 126 ILE A C 1
ATOM 1021 O O . ILE A 1 126 ? 4.467 4.160 -7.979 1.00 98.50 126 ILE A O 1
ATOM 1025 N N . LEU A 1 127 ? 4.916 6.172 -7.124 1.00 98.56 127 LEU A N 1
ATOM 1026 C CA . LEU A 1 127 ? 5.844 5.643 -6.122 1.00 98.56 127 LEU A CA 1
ATOM 1027 C C . LEU A 1 127 ? 5.155 4.661 -5.165 1.00 98.56 127 LEU A C 1
ATOM 1029 O O . LEU A 1 127 ? 5.751 3.662 -4.761 1.00 98.56 127 LEU A O 1
ATOM 1033 N N . THR A 1 128 ? 3.884 4.905 -4.832 1.00 98.69 128 THR A N 1
ATOM 1034 C CA . THR A 1 128 ? 3.118 4.012 -3.956 1.00 98.69 128 THR A CA 1
ATOM 1035 C C . THR A 1 128 ? 2.836 2.666 -4.630 1.00 98.69 128 THR A C 1
ATOM 1037 O O . THR A 1 128 ? 3.055 1.629 -4.006 1.00 98.69 128 THR A O 1
ATOM 1040 N N . VAL A 1 129 ? 2.387 2.642 -5.890 1.00 98.69 129 VAL A N 1
ATOM 1041 C CA . VAL A 1 129 ? 2.091 1.380 -6.589 1.00 98.69 129 VAL A CA 1
ATOM 1042 C C . VAL A 1 129 ? 3.362 0.593 -6.895 1.00 98.69 129 VAL A C 1
ATOM 1044 O O . VAL A 1 129 ? 3.377 -0.617 -6.704 1.00 98.69 129 VAL A O 1
ATOM 1047 N N . ILE A 1 130 ? 4.464 1.260 -7.248 1.00 98.69 130 ILE A N 1
ATOM 1048 C CA . ILE A 1 130 ? 5.767 0.603 -7.416 1.00 98.69 130 ILE A CA 1
ATOM 1049 C C . ILE A 1 130 ? 6.243 -0.022 -6.099 1.00 98.69 130 ILE A C 1
ATOM 1051 O O . ILE A 1 130 ? 6.686 -1.170 -6.087 1.00 98.69 130 ILE A O 1
ATOM 1055 N N . SER A 1 131 ? 6.082 0.684 -4.973 1.00 98.38 131 SER A N 1
ATOM 1056 C CA . SER A 1 131 ? 6.386 0.119 -3.656 1.00 98.38 131 SER A CA 1
ATOM 1057 C C . SER A 1 131 ? 5.527 -1.107 -3.345 1.00 98.38 131 SER A C 1
ATOM 1059 O O . SER A 1 131 ? 6.054 -2.067 -2.790 1.00 98.38 131 SER A O 1
ATOM 1061 N N . LEU A 1 132 ? 4.239 -1.106 -3.703 1.00 98.56 132 LEU A N 1
ATOM 1062 C CA . LEU A 1 132 ? 3.375 -2.279 -3.555 1.00 98.56 132 LEU A CA 1
ATOM 1063 C C . LEU A 1 132 ? 3.874 -3.458 -4.387 1.00 98.56 132 LEU A C 1
ATOM 1065 O O . LEU A 1 132 ? 4.026 -4.551 -3.849 1.00 98.56 132 LEU A O 1
ATOM 1069 N N . LEU A 1 133 ? 4.182 -3.231 -5.664 1.00 98.56 133 LEU A N 1
ATOM 1070 C CA . LEU A 1 133 ? 4.703 -4.274 -6.541 1.00 98.56 133 LEU A CA 1
ATOM 1071 C C . LEU A 1 1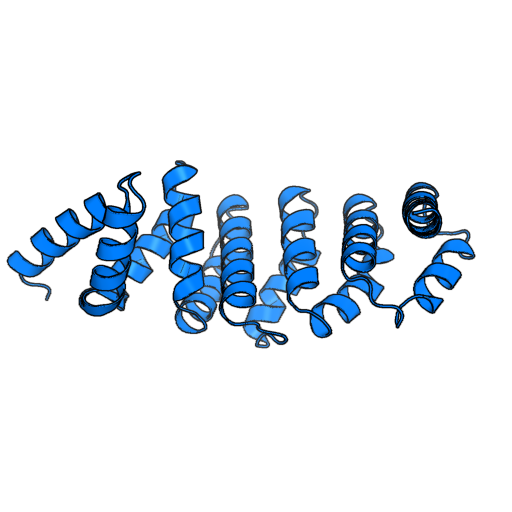33 ? 6.005 -4.866 -5.989 1.00 98.56 133 LEU A C 1
ATOM 1073 O O . LEU A 1 133 ? 6.135 -6.082 -5.932 1.00 98.56 133 LEU A O 1
ATOM 1077 N N . ARG A 1 134 ? 6.933 -4.050 -5.477 1.00 97.75 134 ARG A N 1
ATOM 1078 C CA . ARG A 1 134 ? 8.160 -4.579 -4.862 1.00 97.75 134 ARG A CA 1
ATOM 1079 C C . ARG A 1 134 ? 7.869 -5.548 -3.708 1.00 97.75 134 ARG A C 1
ATOM 1081 O O . ARG A 1 134 ? 8.556 -6.552 -3.560 1.00 97.75 134 ARG A O 1
ATOM 1088 N N . GLN A 1 135 ? 6.850 -5.256 -2.899 1.00 97.44 135 GLN A N 1
ATOM 1089 C CA . GLN A 1 135 ? 6.489 -6.075 -1.736 1.00 97.44 135 GLN A CA 1
ATOM 1090 C C . GLN A 1 135 ? 5.705 -7.346 -2.100 1.00 97.44 135 GLN A C 1
ATOM 1092 O O . GLN A 1 135 ? 5.675 -8.266 -1.293 1.00 97.44 135 GLN A O 1
ATOM 1097 N N . LEU A 1 136 ? 5.112 -7.426 -3.297 1.00 96.25 136 LEU A N 1
ATOM 1098 C CA . LEU A 1 136 ? 4.401 -8.613 -3.804 1.00 96.25 136 LEU A CA 1
ATOM 1099 C C . LEU A 1 136 ? 5.335 -9.703 -4.361 1.00 96.25 136 LEU A C 1
ATOM 1101 O O . LEU A 1 136 ? 4.874 -10.656 -4.990 1.00 96.25 136 LEU A O 1
ATOM 1105 N N . GLY A 1 137 ? 6.653 -9.558 -4.199 1.00 94.19 137 GLY A N 1
ATOM 1106 C CA . GLY A 1 137 ? 7.622 -10.565 -4.621 1.00 94.19 137 GLY A CA 1
ATOM 1107 C C . GLY A 1 137 ? 7.518 -10.886 -6.114 1.00 94.19 137 GLY A C 1
ATOM 1108 O O . GLY A 1 137 ? 7.555 -9.991 -6.959 1.00 94.19 137 GLY A O 1
ATOM 1109 N N . ARG A 1 138 ? 7.379 -12.172 -6.458 1.00 94.56 138 ARG A N 1
ATOM 1110 C CA . ARG A 1 138 ? 7.413 -12.649 -7.851 1.00 94.56 138 ARG A CA 1
ATOM 1111 C C . ARG A 1 138 ? 6.318 -12.038 -8.729 1.00 94.56 138 ARG A C 1
ATOM 1113 O O . ARG A 1 138 ? 6.593 -11.679 -9.876 1.00 94.56 138 ARG A O 1
ATOM 1120 N N . THR A 1 139 ? 5.099 -11.903 -8.210 1.00 95.94 139 THR A N 1
ATOM 1121 C CA . THR A 1 139 ? 3.976 -11.304 -8.948 1.00 95.94 139 THR A CA 1
ATOM 1122 C C . THR A 1 139 ? 4.290 -9.863 -9.312 1.00 95.94 139 THR A C 1
ATOM 1124 O O . THR A 1 139 ? 4.200 -9.468 -10.476 1.00 95.94 139 THR A O 1
ATOM 1127 N N . GLY A 1 140 ? 4.733 -9.087 -8.325 1.00 97.38 140 GLY A N 1
ATOM 1128 C CA . GLY A 1 140 ? 5.072 -7.693 -8.542 1.00 97.38 140 GLY A CA 1
ATOM 1129 C C . GLY A 1 140 ? 6.311 -7.503 -9.412 1.00 97.38 140 GLY A C 1
ATOM 1130 O O . GLY A 1 140 ? 6.288 -6.645 -10.291 1.00 97.38 140 GLY A O 1
ATOM 1131 N N . ARG A 1 141 ? 7.332 -8.363 -9.283 1.00 97.38 141 ARG A N 1
ATOM 1132 C CA . ARG A 1 141 ? 8.500 -8.401 -10.180 1.00 97.38 141 ARG A CA 1
ATOM 1133 C C . ARG A 1 141 ? 8.079 -8.483 -11.642 1.00 97.38 141 ARG A C 1
ATOM 1135 O O . ARG A 1 141 ? 8.496 -7.660 -12.446 1.00 97.38 141 ARG A O 1
ATOM 1142 N N . ASN A 1 142 ? 7.211 -9.435 -11.986 1.00 96.75 142 ASN A N 1
ATOM 1143 C CA . ASN A 1 142 ? 6.770 -9.639 -13.368 1.00 96.75 142 ASN A CA 1
ATOM 1144 C C . ASN A 1 142 ? 6.048 -8.410 -13.946 1.00 96.75 142 ASN A C 1
ATOM 1146 O O . ASN A 1 142 ? 6.097 -8.171 -15.153 1.00 96.75 142 ASN A O 1
ATOM 1150 N N . ILE A 1 143 ? 5.366 -7.637 -13.099 1.00 98.06 143 ILE A N 1
ATOM 1151 C CA . ILE A 1 143 ? 4.720 -6.385 -13.500 1.00 98.06 143 ILE A CA 1
ATOM 1152 C C . ILE A 1 143 ? 5.775 -5.286 -13.657 1.00 98.06 143 ILE A C 1
ATOM 1154 O O . ILE A 1 143 ? 5.802 -4.621 -14.688 1.00 98.06 143 ILE A O 1
ATOM 1158 N N . LEU A 1 144 ? 6.694 -5.143 -12.699 1.00 98.50 144 LEU A N 1
ATOM 1159 C CA . LEU A 1 144 ? 7.795 -4.177 -12.754 1.00 98.50 144 LEU A CA 1
ATOM 1160 C C . LEU A 1 144 ? 8.678 -4.362 -14.000 1.00 98.50 144 LEU A C 1
ATOM 1162 O O . LEU A 1 144 ? 9.043 -3.369 -14.622 1.00 98.50 144 LEU A O 1
ATOM 1166 N N . MET A 1 145 ? 8.940 -5.605 -14.424 1.00 97.81 145 MET A N 1
ATOM 1167 C CA . MET A 1 145 ? 9.671 -5.922 -15.666 1.00 97.81 145 MET A CA 1
ATOM 1168 C C . MET A 1 145 ? 9.000 -5.355 -16.927 1.00 97.81 145 MET A C 1
ATOM 1170 O O . MET A 1 145 ? 9.662 -5.108 -17.930 1.00 97.81 145 MET A O 1
ATOM 1174 N N . LYS A 1 146 ? 7.677 -5.159 -16.904 1.00 96.75 146 LYS A N 1
ATOM 1175 C CA . LYS A 1 146 ? 6.939 -4.510 -17.998 1.00 96.75 146 LYS A CA 1
ATOM 1176 C C . LYS A 1 146 ? 6.935 -2.995 -17.813 1.00 96.75 146 LYS A C 1
ATOM 1178 O O . LYS A 1 146 ? 7.175 -2.249 -18.759 1.00 96.75 146 LYS A O 1
ATOM 1183 N N . THR A 1 147 ? 6.689 -2.546 -16.586 1.00 97.25 147 THR A N 1
ATOM 1184 C CA . THR A 1 147 ? 6.562 -1.129 -16.226 1.00 97.25 147 THR A CA 1
ATOM 1185 C C . THR A 1 147 ? 7.882 -0.360 -16.341 1.00 97.25 147 THR A C 1
ATOM 1187 O O . THR A 1 147 ? 7.877 0.849 -16.547 1.00 97.25 147 THR A O 1
ATOM 1190 N N . CYS A 1 148 ? 9.032 -1.035 -16.308 1.00 96.12 148 CYS A N 1
ATOM 1191 C CA . CYS A 1 148 ? 10.335 -0.400 -16.502 1.00 96.12 148 CYS A CA 1
ATOM 1192 C C . CYS A 1 148 ? 10.555 0.191 -17.908 1.00 96.12 148 CYS A C 1
ATOM 1194 O O . CYS A 1 148 ? 11.536 0.897 -18.125 1.00 96.12 148 CYS A O 1
ATOM 1196 N N . ARG A 1 149 ? 9.648 -0.081 -18.855 1.00 95.00 149 ARG A N 1
ATOM 1197 C CA . ARG A 1 149 ? 9.625 0.483 -20.215 1.00 95.00 149 ARG A CA 1
ATOM 1198 C C . ARG A 1 149 ? 8.487 1.487 -20.424 1.00 95.00 149 ARG A C 1
ATOM 1200 O O . ARG A 1 149 ? 8.114 1.772 -21.561 1.00 95.00 149 ARG A O 1
ATOM 1207 N N . ASP A 1 150 ? 7.884 1.978 -19.343 1.00 96.44 150 ASP A N 1
ATOM 1208 C CA . ASP A 1 150 ? 6.807 2.958 -19.430 1.00 96.44 150 ASP A CA 1
ATOM 1209 C C . ASP A 1 150 ? 7.288 4.279 -20.061 1.00 96.44 150 ASP A C 1
ATOM 1211 O O . ASP A 1 150 ? 8.449 4.668 -19.940 1.00 96.44 150 ASP A O 1
ATOM 1215 N N . LYS A 1 151 ? 6.377 4.977 -20.745 1.00 94.31 151 LYS A N 1
ATOM 1216 C CA . LYS A 1 151 ? 6.641 6.297 -21.337 1.00 94.31 151 LYS A CA 1
ATOM 1217 C C . LYS A 1 151 ? 6.817 7.379 -20.272 1.00 94.31 151 LYS A C 1
ATOM 1219 O O . LYS A 1 151 ? 7.470 8.387 -20.526 1.00 94.31 151 LYS A O 1
ATOM 1224 N N . ASP A 1 152 ? 6.195 7.201 -19.111 1.00 96.12 152 ASP A N 1
ATOM 1225 C CA . ASP A 1 152 ? 6.415 8.032 -17.938 1.00 96.12 152 ASP A CA 1
ATOM 1226 C C . ASP A 1 152 ? 7.770 7.674 -17.318 1.00 96.12 152 ASP A C 1
ATOM 1228 O O . ASP A 1 152 ? 7.946 6.603 -16.728 1.00 96.12 152 ASP A O 1
ATOM 1232 N N . LEU A 1 153 ? 8.731 8.592 -17.451 1.00 95.56 153 LEU A N 1
ATOM 1233 C CA . LEU A 1 153 ? 10.097 8.390 -16.979 1.00 95.56 153 LEU A CA 1
ATOM 1234 C C . LEU A 1 153 ? 10.152 8.096 -15.476 1.00 95.56 153 LEU A C 1
ATOM 1236 O O . LEU A 1 153 ? 10.934 7.247 -15.057 1.00 95.56 153 LEU A O 1
ATOM 1240 N N . LEU A 1 154 ? 9.321 8.749 -14.654 1.00 96.69 154 LEU A N 1
ATOM 1241 C CA . LEU A 1 154 ? 9.308 8.493 -13.213 1.00 96.69 154 LEU A CA 1
ATOM 1242 C C . LEU A 1 154 ? 8.855 7.061 -12.931 1.00 96.69 154 LEU A C 1
ATOM 1244 O O . LEU A 1 154 ? 9.468 6.377 -12.113 1.00 96.69 154 LEU A O 1
ATOM 1248 N N . ARG A 1 155 ? 7.809 6.592 -13.619 1.00 97.69 155 ARG A N 1
ATOM 1249 C CA . ARG A 1 155 ? 7.307 5.223 -13.460 1.00 97.69 155 ARG A CA 1
ATOM 1250 C C . ARG A 1 155 ? 8.331 4.188 -13.921 1.00 97.69 155 ARG A C 1
ATOM 1252 O O . ARG A 1 155 ? 8.573 3.216 -13.200 1.00 97.69 155 ARG A O 1
ATOM 1259 N N . ALA A 1 156 ? 8.966 4.415 -15.068 1.00 97.62 156 ALA A N 1
ATOM 1260 C CA . ALA A 1 156 ? 10.008 3.541 -15.593 1.00 97.62 156 ALA A CA 1
ATOM 1261 C C . ALA A 1 156 ? 11.218 3.472 -14.647 1.00 97.62 156 ALA A C 1
ATOM 1263 O O . ALA A 1 156 ? 11.600 2.383 -14.216 1.00 97.62 156 ALA A O 1
ATOM 1264 N N . LYS A 1 157 ? 11.755 4.628 -14.232 1.00 97.00 157 LYS A N 1
ATOM 1265 C CA . LYS A 1 157 ? 12.881 4.719 -13.290 1.00 97.00 157 LYS A CA 1
ATOM 1266 C C . LYS A 1 157 ? 12.569 4.070 -11.945 1.00 97.00 157 LYS A C 1
ATOM 1268 O O . LYS A 1 157 ? 13.343 3.245 -11.477 1.00 97.00 157 LYS A O 1
ATOM 1273 N N . ALA A 1 158 ? 11.422 4.389 -11.345 1.00 97.81 158 ALA A N 1
ATOM 1274 C CA . ALA A 1 158 ? 11.027 3.800 -10.068 1.00 97.81 158 ALA A CA 1
ATOM 1275 C C . ALA A 1 158 ? 10.891 2.273 -10.169 1.00 97.81 158 ALA A C 1
ATOM 1277 O O . ALA A 1 158 ? 11.267 1.564 -9.237 1.00 97.81 158 ALA A O 1
ATOM 1278 N N . SER A 1 159 ? 10.405 1.758 -11.306 1.00 98.25 159 SER A N 1
ATOM 1279 C CA . SER A 1 159 ? 10.335 0.312 -11.542 1.00 98.25 159 SER A CA 1
ATOM 1280 C C . SER A 1 159 ? 11.719 -0.334 -11.573 1.00 98.25 159 SER A C 1
ATOM 1282 O O . SER A 1 159 ? 11.900 -1.394 -10.985 1.00 98.25 159 SER A O 1
ATOM 1284 N N . ILE A 1 160 ? 12.698 0.314 -12.210 1.00 97.62 160 ILE A N 1
ATOM 1285 C CA . ILE A 1 160 ? 14.091 -0.152 -12.244 1.00 97.62 160 ILE A CA 1
ATOM 1286 C C . ILE A 1 160 ? 14.702 -0.149 -10.849 1.00 97.62 160 ILE A C 1
ATOM 1288 O O . ILE A 1 160 ? 15.232 -1.172 -10.428 1.00 97.62 160 ILE A O 1
ATOM 1292 N N . SER A 1 161 ? 14.568 0.946 -10.097 1.00 96.19 161 SER A N 1
ATOM 1293 C CA . SER A 1 161 ? 15.063 1.001 -8.717 1.00 96.19 161 SER A CA 1
ATOM 1294 C C . SER A 1 161 ? 14.451 -0.107 -7.858 1.00 96.19 161 SER A C 1
ATOM 1296 O O . SER A 1 161 ? 15.165 -0.782 -7.123 1.00 96.19 161 SER A O 1
ATOM 1298 N N . ALA A 1 162 ? 13.146 -0.354 -7.998 1.00 97.56 162 ALA A N 1
ATOM 1299 C CA . ALA A 1 162 ? 12.481 -1.431 -7.279 1.00 97.56 162 ALA A CA 1
ATOM 1300 C C . ALA A 1 162 ? 13.015 -2.817 -7.668 1.00 97.56 162 ALA A C 1
ATOM 1302 O O . ALA A 1 162 ? 13.230 -3.636 -6.782 1.00 97.56 162 ALA A O 1
ATOM 1303 N N . LEU A 1 163 ? 13.246 -3.076 -8.958 1.00 97.44 163 LEU A N 1
ATOM 1304 C CA . LEU A 1 163 ? 13.821 -4.333 -9.447 1.00 97.44 163 LEU A CA 1
ATOM 1305 C C . LEU A 1 163 ? 15.250 -4.558 -8.926 1.00 97.44 163 LEU A C 1
ATOM 1307 O O . LEU A 1 163 ? 15.560 -5.663 -8.489 1.00 97.44 163 LEU A O 1
ATOM 1311 N N . LEU A 1 164 ? 16.090 -3.519 -8.907 1.00 95.12 164 LEU A N 1
ATOM 1312 C CA . LEU A 1 164 ? 17.449 -3.582 -8.351 1.00 95.12 164 LEU A CA 1
ATOM 1313 C C . LEU A 1 164 ? 17.422 -3.875 -6.840 1.00 95.12 164 LEU A C 1
ATOM 1315 O O . LEU A 1 164 ? 18.108 -4.772 -6.356 1.00 95.12 164 LEU A O 1
ATOM 1319 N N . GLU A 1 165 ? 16.543 -3.200 -6.088 1.00 94.50 165 GLU A N 1
ATOM 1320 C CA . GLU A 1 165 ? 16.359 -3.436 -4.647 1.00 94.50 165 GLU A CA 1
ATOM 1321 C C . GLU A 1 165 ? 15.931 -4.874 -4.313 1.00 94.50 165 GLU A C 1
ATOM 1323 O O . GLU A 1 165 ? 16.195 -5.348 -3.205 1.00 94.50 165 GLU A O 1
ATOM 1328 N N . MET A 1 166 ? 15.268 -5.572 -5.242 1.00 93.88 166 MET A N 1
ATOM 1329 C CA . MET A 1 166 ? 14.853 -6.965 -5.050 1.00 93.88 166 MET A CA 1
ATOM 1330 C C . MET A 1 166 ? 16.025 -7.950 -5.093 1.00 93.88 166 MET A C 1
ATOM 1332 O O . MET A 1 166 ? 15.862 -9.062 -4.592 1.00 93.88 166 MET A O 1
ATOM 1336 N N . LYS A 1 167 ? 17.189 -7.554 -5.636 1.00 89.31 167 LYS A N 1
ATOM 1337 C CA . LYS A 1 167 ? 18.406 -8.385 -5.735 1.00 89.31 167 LYS A CA 1
ATOM 1338 C C . LYS A 1 167 ? 18.144 -9.766 -6.341 1.00 89.31 167 LYS A C 1
ATOM 1340 O O . LYS A 1 167 ? 18.657 -10.784 -5.880 1.00 89.31 167 LYS A O 1
ATOM 1345 N N . ASP A 1 168 ? 17.286 -9.791 -7.351 1.00 90.25 168 ASP A N 1
ATOM 1346 C CA . ASP A 1 168 ? 16.880 -11.005 -8.037 1.00 90.25 168 ASP A CA 1
ATOM 1347 C C . ASP A 1 168 ? 17.703 -11.172 -9.315 1.00 90.25 168 ASP A C 1
ATOM 1349 O O . ASP A 1 168 ? 17.485 -10.470 -10.290 1.00 90.25 168 ASP A O 1
ATOM 1353 N N . HIS A 1 169 ? 18.630 -12.124 -9.344 1.00 89.19 169 HIS A N 1
ATOM 1354 C CA . HIS A 1 169 ? 19.477 -12.347 -10.522 1.00 89.19 169 HIS A CA 1
ATOM 1355 C C . HIS A 1 169 ? 18.728 -12.949 -11.723 1.00 89.19 169 HIS A C 1
ATOM 1357 O O . HIS A 1 169 ? 19.264 -13.026 -12.824 1.00 89.19 169 HIS A O 1
ATOM 1363 N N . THR A 1 170 ? 17.464 -13.365 -11.563 1.00 92.00 170 THR A N 1
ATOM 1364 C CA . THR A 1 170 ? 16.666 -13.886 -12.688 1.00 92.00 170 THR A CA 1
ATOM 1365 C C . THR A 1 170 ? 16.252 -12.812 -13.698 1.00 92.00 170 THR A C 1
ATOM 1367 O O . THR A 1 170 ? 15.702 -13.149 -14.745 1.00 92.00 170 THR A O 1
ATOM 1370 N N . ILE A 1 171 ? 16.504 -11.532 -13.401 1.00 93.50 171 ILE A N 1
ATOM 1371 C CA . ILE A 1 171 ? 16.206 -10.393 -14.280 1.00 93.50 171 ILE A CA 1
ATOM 1372 C C . ILE A 1 171 ? 17.467 -9.743 -14.874 1.00 93.50 171 ILE A C 1
ATOM 1374 O O . ILE A 1 171 ? 17.362 -8.688 -15.493 1.00 93.50 171 ILE A O 1
ATOM 1378 N N . ASP A 1 172 ? 18.644 -10.358 -14.740 1.00 92.88 172 ASP A N 1
ATOM 1379 C CA . ASP A 1 172 ? 19.894 -9.793 -15.271 1.00 92.88 172 ASP A CA 1
ATOM 1380 C C . ASP A 1 172 ? 19.852 -9.644 -16.805 1.00 92.88 172 ASP A C 1
ATOM 1382 O O . ASP A 1 172 ? 20.254 -8.607 -17.336 1.00 92.88 172 ASP A O 1
ATOM 1386 N N . ASP A 1 173 ? 19.249 -10.609 -17.511 1.00 94.69 173 ASP A N 1
ATOM 1387 C CA . ASP A 1 173 ? 19.034 -10.535 -18.965 1.00 94.69 173 ASP A CA 1
ATOM 1388 C C . ASP A 1 173 ? 18.180 -9.316 -19.358 1.00 94.69 173 ASP A C 1
ATOM 1390 O O . ASP A 1 173 ? 18.471 -8.632 -20.340 1.00 94.69 173 ASP A O 1
ATOM 1394 N N . LEU A 1 174 ? 17.161 -8.978 -18.553 1.00 95.69 174 LEU A N 1
ATOM 1395 C CA . LEU A 1 174 ? 16.351 -7.777 -18.776 1.00 95.69 174 LEU A CA 1
ATOM 1396 C C . LEU A 1 174 ? 17.214 -6.512 -18.681 1.00 95.69 174 LEU A C 1
ATOM 1398 O O . LEU A 1 174 ? 17.022 -5.581 -19.465 1.00 95.69 174 LEU A O 1
ATOM 1402 N N . PHE A 1 175 ? 18.139 -6.448 -17.723 1.00 95.56 175 PHE A N 1
ATOM 1403 C CA . PHE A 1 175 ? 19.025 -5.297 -17.577 1.00 95.56 175 PHE A CA 1
ATOM 1404 C C . PHE A 1 175 ? 19.998 -5.172 -18.748 1.00 95.56 175 PHE A C 1
ATOM 1406 O O . PHE A 1 175 ? 20.181 -4.061 -19.249 1.00 95.56 175 PHE A O 1
ATOM 1413 N N . GLU A 1 176 ? 20.563 -6.275 -19.241 1.00 94.88 176 GLU A N 1
ATOM 1414 C CA . GLU A 1 176 ? 21.395 -6.247 -20.451 1.00 94.88 176 GLU A CA 1
ATOM 1415 C C . GLU A 1 176 ? 20.603 -5.790 -21.683 1.00 94.88 176 GLU A C 1
ATOM 1417 O O . GLU A 1 176 ? 21.069 -4.937 -22.447 1.00 94.88 176 GLU A O 1
ATOM 1422 N N . ASP A 1 177 ? 19.370 -6.271 -21.846 1.00 96.31 177 ASP A N 1
ATOM 1423 C CA . ASP A 1 177 ? 18.482 -5.832 -22.923 1.00 96.31 177 ASP A CA 1
ATOM 1424 C C . ASP A 1 177 ? 18.201 -4.324 -22.850 1.00 96.31 177 ASP A C 1
ATOM 1426 O O . ASP A 1 177 ? 18.242 -3.623 -23.863 1.00 96.31 177 ASP A O 1
ATOM 1430 N N . LEU A 1 178 ? 17.931 -3.791 -21.654 1.00 95.81 178 LEU A N 1
ATOM 1431 C CA . LEU A 1 178 ? 17.677 -2.361 -21.442 1.00 95.81 178 LEU A CA 1
ATOM 1432 C C . LEU A 1 178 ? 18.910 -1.492 -21.727 1.00 95.81 178 LEU A C 1
ATOM 1434 O O . LEU A 1 178 ? 18.775 -0.403 -22.290 1.00 95.81 178 LEU A O 1
ATOM 1438 N N . LEU A 1 179 ? 20.109 -1.956 -21.367 1.00 96.06 179 LEU A N 1
ATOM 1439 C CA . LEU A 1 179 ? 21.359 -1.242 -21.642 1.00 96.06 179 LEU A CA 1
ATOM 1440 C C . LEU A 1 179 ? 21.624 -1.136 -23.152 1.00 96.06 179 LEU A C 1
ATOM 1442 O O . LEU A 1 179 ? 22.007 -0.064 -23.642 1.00 96.06 179 LEU A O 1
ATOM 1446 N N . ASN A 1 180 ? 21.349 -2.208 -23.896 1.00 95.75 180 ASN A N 1
ATOM 1447 C CA . ASN A 1 180 ? 21.551 -2.279 -25.345 1.00 95.75 180 ASN A CA 1
ATOM 1448 C C . ASN A 1 180 ? 20.449 -1.579 -26.161 1.00 95.75 180 ASN A C 1
ATOM 1450 O O . ASN A 1 180 ? 20.673 -1.184 -27.309 1.00 95.75 180 ASN A O 1
ATOM 1454 N N . ASP A 1 181 ? 19.272 -1.365 -25.576 1.00 95.38 181 ASP A N 1
ATOM 1455 C CA . ASP A 1 181 ? 18.145 -0.715 -26.239 1.00 95.38 181 ASP A CA 1
ATOM 1456 C C . ASP A 1 181 ? 18.353 0.803 -26.375 1.00 95.38 181 ASP A C 1
ATOM 1458 O O . ASP A 1 181 ? 18.352 1.556 -25.400 1.00 95.38 181 ASP A O 1
ATOM 1462 N N . LYS A 1 182 ? 18.518 1.290 -27.609 1.00 92.88 182 LYS A N 1
ATOM 1463 C CA . LYS A 1 182 ? 18.737 2.720 -27.902 1.00 92.88 182 LYS A CA 1
ATOM 1464 C C . LYS A 1 182 ? 17.524 3.611 -27.612 1.00 92.88 182 LYS A C 1
ATOM 1466 O O . LYS A 1 182 ? 17.692 4.824 -27.566 1.00 92.88 182 LYS A O 1
ATOM 1471 N N . SER A 1 183 ? 16.331 3.038 -27.461 1.00 92.38 183 SER A N 1
ATOM 1472 C CA . SER A 1 183 ? 15.107 3.787 -27.156 1.00 92.38 183 SER A CA 1
ATOM 1473 C C . SER A 1 183 ? 14.934 4.090 -25.666 1.00 92.38 183 SER A C 1
ATOM 1475 O O . SER A 1 183 ? 14.129 4.949 -25.310 1.00 92.38 183 SER A O 1
ATOM 1477 N N . ILE A 1 184 ? 15.691 3.409 -24.801 1.00 94.88 184 ILE A N 1
ATOM 1478 C CA . ILE A 1 184 ? 15.633 3.595 -23.352 1.00 94.88 184 ILE A CA 1
ATOM 1479 C C . ILE A 1 184 ? 16.377 4.860 -22.940 1.00 94.88 184 ILE A C 1
ATOM 1481 O O . ILE A 1 184 ? 17.494 5.122 -23.393 1.00 94.88 184 ILE A O 1
ATOM 1485 N N . ASP A 1 185 ? 15.745 5.619 -22.045 1.00 94.31 185 ASP A N 1
ATOM 1486 C CA . ASP A 1 185 ? 16.288 6.852 -21.491 1.00 94.31 185 ASP A CA 1
ATOM 1487 C C . ASP A 1 185 ? 17.651 6.616 -20.819 1.00 94.31 185 ASP A C 1
ATOM 1489 O O . ASP A 1 185 ? 17.851 5.648 -20.079 1.00 94.31 185 ASP A O 1
ATOM 1493 N N . GLN A 1 186 ? 18.596 7.523 -21.060 1.00 93.12 186 GLN A N 1
ATOM 1494 C CA . GLN A 1 186 ? 19.959 7.415 -20.546 1.00 93.12 186 GLN A CA 1
ATOM 1495 C C . GLN A 1 186 ? 20.001 7.334 -19.012 1.00 93.12 186 GLN A C 1
ATOM 1497 O O . GLN A 1 186 ? 20.809 6.587 -18.462 1.00 93.12 186 GLN A O 1
ATOM 1502 N N . MET A 1 187 ? 19.099 8.028 -18.313 1.00 91.12 187 MET A N 1
ATOM 1503 C CA . MET A 1 187 ? 19.032 7.995 -16.852 1.00 91.12 187 MET A CA 1
ATOM 1504 C C . MET A 1 187 ? 18.646 6.615 -16.311 1.00 91.12 187 MET A C 1
ATOM 1506 O O . MET A 1 187 ? 19.055 6.266 -15.208 1.00 91.12 187 MET A O 1
ATOM 1510 N N . ILE A 1 188 ? 17.852 5.838 -17.055 1.00 93.69 188 ILE A N 1
ATOM 1511 C CA . ILE A 1 188 ? 17.513 4.456 -16.682 1.00 93.69 188 ILE A CA 1
ATOM 1512 C C . ILE A 1 188 ? 18.759 3.574 -16.785 1.00 93.69 188 ILE A C 1
ATOM 1514 O O . ILE A 1 188 ? 19.040 2.785 -15.886 1.00 93.69 188 ILE A O 1
ATOM 1518 N N . LYS A 1 189 ? 19.534 3.734 -17.862 1.00 94.38 189 LYS A N 1
ATOM 1519 C CA . LYS A 1 189 ? 20.772 2.973 -18.072 1.00 94.38 189 LYS A CA 1
ATOM 1520 C C . LYS A 1 189 ? 21.809 3.269 -16.997 1.00 94.38 189 LYS A C 1
ATOM 1522 O O . LYS A 1 189 ? 22.461 2.354 -16.508 1.00 94.38 189 LYS A O 1
ATOM 1527 N N . GLU A 1 190 ? 21.944 4.534 -16.610 1.00 92.69 190 GLU A N 1
ATOM 1528 C CA . GLU A 1 190 ? 22.841 4.939 -15.527 1.00 92.69 190 GLU A CA 1
ATOM 1529 C C . GLU A 1 190 ? 22.480 4.291 -14.190 1.00 92.69 190 GLU A C 1
ATOM 1531 O O . GLU A 1 190 ? 23.383 3.846 -13.485 1.00 92.69 190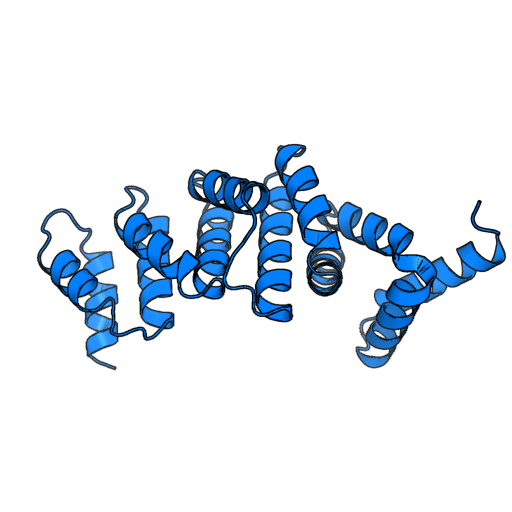 GLU A O 1
ATOM 1536 N N . ASP A 1 191 ? 21.192 4.205 -13.848 1.00 91.06 191 ASP A N 1
ATOM 1537 C CA . ASP A 1 191 ? 20.754 3.556 -12.607 1.00 91.06 191 ASP A CA 1
ATOM 1538 C C . ASP A 1 191 ? 21.140 2.064 -12.592 1.00 91.06 191 ASP A C 1
ATOM 1540 O O . ASP A 1 191 ? 21.662 1.583 -11.589 1.00 91.06 191 ASP A O 1
ATOM 1544 N N . ILE A 1 192 ? 20.979 1.358 -13.720 1.00 93.38 192 ILE A N 1
ATOM 1545 C CA . ILE A 1 192 ? 21.395 -0.050 -13.873 1.00 93.38 192 ILE A CA 1
ATOM 1546 C C . ILE A 1 192 ? 22.920 -0.195 -13.742 1.00 93.38 192 ILE A C 1
ATOM 1548 O O . ILE A 1 192 ? 23.411 -1.092 -13.059 1.00 93.38 192 ILE A O 1
ATOM 1552 N N . LEU A 1 193 ? 23.694 0.680 -14.394 1.00 92.75 193 LEU A N 1
ATOM 1553 C CA . LEU A 1 193 ? 25.160 0.612 -14.368 1.00 92.75 193 LEU A CA 1
ATOM 1554 C C . LEU A 1 193 ? 25.743 0.916 -12.985 1.00 92.75 193 LEU A C 1
ATOM 1556 O O . LEU A 1 193 ? 26.765 0.336 -12.627 1.00 92.75 193 LEU A O 1
ATOM 1560 N N . ARG A 1 194 ? 25.121 1.815 -12.213 1.00 88.06 194 ARG A N 1
ATOM 1561 C CA . ARG A 1 194 ? 25.576 2.157 -10.855 1.00 88.06 194 ARG A CA 1
ATOM 1562 C C . ARG A 1 194 ? 25.507 0.967 -9.909 1.00 88.06 194 ARG A C 1
ATOM 1564 O O . ARG A 1 194 ? 26.424 0.802 -9.114 1.00 88.06 194 ARG A O 1
ATOM 1571 N N . ASP A 1 195 ? 24.459 0.155 -10.009 1.00 83.50 195 ASP A N 1
ATOM 1572 C CA . ASP A 1 195 ? 24.288 -1.020 -9.150 1.00 83.50 195 ASP A CA 1
ATOM 1573 C C . ASP A 1 195 ? 25.371 -2.080 -9.410 1.00 83.50 195 ASP A C 1
ATOM 1575 O O . ASP A 1 195 ? 25.910 -2.646 -8.470 1.00 83.50 195 ASP A O 1
ATOM 1579 N N . LYS A 1 196 ? 25.810 -2.250 -10.667 1.00 74.06 196 LYS A N 1
ATOM 1580 C CA . LYS A 1 196 ? 26.898 -3.182 -11.034 1.00 74.06 196 LYS A CA 1
ATOM 1581 C C . LYS A 1 196 ? 28.283 -2.815 -10.473 1.00 74.06 196 LYS A C 1
ATOM 1583 O O . LYS A 1 196 ? 29.208 -3.616 -10.590 1.00 74.06 196 LYS A O 1
ATOM 1588 N N . ILE A 1 197 ? 28.466 -1.600 -9.952 1.00 69.25 197 ILE A N 1
ATOM 1589 C CA . ILE A 1 197 ? 29.759 -1.091 -9.455 1.00 69.25 197 ILE A CA 1
ATOM 1590 C C . ILE A 1 197 ? 29.882 -1.247 -7.923 1.00 69.25 197 ILE A C 1
ATOM 1592 O O . ILE A 1 197 ? 30.986 -1.123 -7.391 1.00 69.25 197 ILE A O 1
ATOM 1596 N N . ILE A 1 198 ? 28.775 -1.511 -7.220 1.00 56.78 198 ILE A N 1
ATOM 1597 C CA . ILE A 1 198 ? 28.682 -1.591 -5.749 1.00 56.78 198 ILE A CA 1
ATOM 1598 C C . ILE A 1 198 ? 28.665 -3.055 -5.301 1.00 56.78 198 ILE A C 1
ATOM 1600 O O . ILE A 1 198 ? 29.323 -3.345 -4.274 1.00 56.78 198 ILE A O 1
#

Secondary structure (DSSP, 8-state):
---HHHHHHHHHHHHHHH-S-HHHHHHHHHHHHHHSHHHHHHHHHHGGG-S-HHHHHHHHHHHTTSTHHHHHHHHHHHHH---HHHHHHHHHHHHHHHHHHT-S---HHHHHHHHHHHT---HHHHHHHHHHHHHTHHHHHHHHHHHTT-SSHHHHHHHHHHHHHTT-GGGHHHHHHHHH-TTS-HHHHHHHHHHTT-

Radius of gyration: 19.84 Å; chains: 1; bounding box: 57×30×57 Å